Protein AF-A0A6P0IWW1-F1 (afdb_monomer_lite)

Foldseek 3Di:
DDDPPDPVVVVVVVVVVVVVVVVVVLVVLVVLLVVCVVPDPLVVLLVCLVPDDCVVVQQDAPDDLCLFAQRPHPVLVPDDPSVSSLSRLVSLLLVLLVLLLVLLLLLLLLLLLLLLDVLVDPCVSSNVSSVSSNVSSVSSNSSSVSNSVNSCCVRVNPVVVVVDFDPCPVPVPPDDDDDDDDDPDDDPVVVRPDPLLVVLLVVLCVVQPPQPSRARPSVVVCVVVVHGRDFGGARPVGHPDDRSCSSNVSRVSRRD

Structure (mmCIF, N/CA/C/O backbone):
data_AF-A0A6P0IWW1-F1
#
_entry.id   AF-A0A6P0IWW1-F1
#
loop_
_atom_site.group_PDB
_atom_site.id
_atom_site.type_symbol
_atom_site.label_atom_id
_atom_site.label_alt_id
_atom_site.label_comp_id
_atom_site.label_asym_id
_atom_site.label_entity_id
_atom_site.label_seq_id
_atom_site.pdbx_PDB_ins_code
_atom_site.Cartn_x
_atom_site.Cartn_y
_atom_site.Cartn_z
_atom_site.occupancy
_atom_site.B_iso_or_equiv
_atom_site.auth_seq_id
_atom_site.auth_comp_id
_atom_site.auth_asym_id
_atom_site.auth_atom_id
_atom_site.pdbx_PDB_model_num
ATOM 1 N N . MET A 1 1 ? -16.809 -33.696 56.364 1.00 35.31 1 MET A N 1
ATOM 2 C CA . MET A 1 1 ? -16.741 -32.220 56.448 1.00 35.31 1 MET A CA 1
ATOM 3 C C . MET A 1 1 ? -16.493 -31.683 55.038 1.00 35.31 1 MET A C 1
ATOM 5 O O . MET A 1 1 ? -15.351 -31.563 54.615 1.00 35.31 1 MET A O 1
ATOM 9 N N . ILE A 1 2 ? -17.558 -31.506 54.250 1.00 37.97 2 ILE A N 1
ATOM 10 C CA . ILE A 1 2 ? -17.462 -31.042 52.857 1.00 37.97 2 ILE A CA 1
ATOM 11 C C . ILE A 1 2 ? -17.340 -29.520 52.913 1.00 37.97 2 ILE A C 1
ATOM 13 O O . ILE A 1 2 ? -18.256 -28.847 53.376 1.00 37.97 2 ILE A O 1
ATOM 17 N N . LYS A 1 3 ? -16.180 -28.984 52.521 1.00 39.41 3 LYS A N 1
ATOM 18 C CA . LYS A 1 3 ? -15.948 -27.538 52.462 1.00 39.41 3 LYS A CA 1
ATOM 19 C C . LYS A 1 3 ? -16.809 -26.949 51.347 1.00 39.41 3 LYS A C 1
ATOM 21 O O . LYS A 1 3 ? -16.506 -27.116 50.168 1.00 39.41 3 LYS A O 1
ATOM 26 N N . THR A 1 4 ? -17.864 -26.248 51.732 1.00 41.84 4 THR A N 1
ATOM 27 C CA . THR A 1 4 ? -18.632 -25.347 50.876 1.00 41.84 4 THR A CA 1
ATOM 28 C C . THR A 1 4 ? -17.707 -24.199 50.463 1.00 41.84 4 THR A C 1
ATOM 30 O O . THR A 1 4 ? -17.554 -23.215 51.181 1.00 41.84 4 THR A O 1
ATOM 33 N N . VAL A 1 5 ? -17.009 -24.348 49.334 1.00 45.62 5 VAL A N 1
ATOM 34 C CA . VAL A 1 5 ? -16.301 -23.232 48.692 1.00 45.62 5 VAL A CA 1
ATOM 35 C C . VAL A 1 5 ? -17.381 -22.269 48.210 1.00 45.62 5 VAL A C 1
ATOM 37 O O . VAL A 1 5 ? -18.170 -22.614 47.331 1.00 45.62 5 VAL A O 1
ATOM 40 N N . SER A 1 6 ? -17.476 -21.110 48.859 1.00 48.28 6 SER A N 1
ATOM 41 C CA . SER A 1 6 ? -18.554 -20.152 48.639 1.00 48.28 6 SER A CA 1
ATOM 42 C C . SER A 1 6 ? -18.521 -19.606 47.207 1.00 48.28 6 SER A C 1
ATOM 44 O O . SER A 1 6 ? -17.466 -19.294 46.650 1.00 48.28 6 SER A O 1
ATOM 46 N N . ASN A 1 7 ? -19.702 -19.452 46.601 1.00 50.56 7 ASN A N 1
ATOM 47 C CA . ASN A 1 7 ? -19.868 -18.844 45.274 1.00 50.56 7 ASN A CA 1
ATOM 48 C C . ASN A 1 7 ? -19.283 -17.417 45.184 1.00 50.56 7 ASN A C 1
ATOM 50 O O . ASN A 1 7 ? -18.963 -16.948 44.095 1.00 50.56 7 ASN A O 1
ATOM 54 N N . GLN A 1 8 ? -19.065 -16.744 46.320 1.00 48.75 8 GLN A N 1
ATOM 55 C CA . GLN A 1 8 ? -18.414 -15.432 46.390 1.00 48.75 8 GLN A CA 1
ATOM 56 C C . GLN A 1 8 ? -16.926 -15.465 45.997 1.00 48.75 8 GLN A C 1
ATOM 58 O O . GLN A 1 8 ? -16.435 -14.497 45.416 1.00 48.75 8 GLN A O 1
ATOM 63 N N . THR A 1 9 ? -16.200 -16.561 46.252 1.00 46.00 9 THR A N 1
ATOM 64 C CA . THR A 1 9 ? -14.768 -16.659 45.903 1.00 46.00 9 THR A CA 1
ATOM 65 C C . THR A 1 9 ? -14.558 -16.899 44.405 1.00 46.00 9 THR A C 1
ATOM 67 O O . THR A 1 9 ? -13.587 -16.413 43.833 1.00 46.00 9 THR A O 1
ATOM 70 N N . ARG A 1 10 ? -15.497 -17.585 43.734 1.00 49.06 10 ARG A N 1
ATOM 71 C CA . ARG A 1 10 ? -15.454 -17.773 42.272 1.00 49.06 10 ARG A CA 1
ATOM 72 C C . ARG A 1 10 ? -15.781 -16.486 41.513 1.00 49.06 10 ARG A C 1
ATOM 74 O O . ARG A 1 10 ? -15.062 -16.155 40.578 1.00 49.06 10 ARG A O 1
ATOM 81 N N . ASN A 1 11 ? -16.793 -15.730 41.950 1.00 51.12 11 ASN A N 1
ATOM 82 C CA . ASN A 1 11 ? -17.156 -14.462 41.303 1.00 51.12 11 ASN A CA 1
ATOM 83 C C . ASN A 1 11 ? -16.068 -13.387 41.446 1.00 51.12 11 ASN A C 1
ATOM 85 O O . ASN A 1 11 ? -15.816 -12.653 40.500 1.00 51.12 11 ASN A O 1
ATOM 89 N N . SER A 1 12 ? -15.379 -13.329 42.589 1.00 51.56 12 SER A N 1
ATOM 90 C CA . SER A 1 12 ? -14.283 -12.373 42.821 1.00 51.56 12 SER A CA 1
ATOM 91 C C . SER A 1 12 ? -12.977 -12.739 42.104 1.00 51.56 12 SER A C 1
ATOM 93 O O . SER A 1 12 ? -12.183 -11.856 41.781 1.00 51.56 12 SER A O 1
ATOM 95 N N . GLN A 1 13 ? -12.734 -14.023 41.824 1.00 51.38 13 GLN A N 1
ATOM 96 C CA . GLN A 1 13 ? -11.625 -14.451 40.964 1.00 51.38 13 GLN A CA 1
ATOM 97 C C . GLN A 1 13 ? -11.924 -14.219 39.479 1.00 51.38 13 GLN A C 1
ATOM 99 O O . GLN A 1 13 ? -11.031 -13.782 38.757 1.00 51.38 13 GLN A O 1
ATOM 104 N N . ALA A 1 14 ? -13.162 -14.464 39.034 1.00 53.81 14 ALA A N 1
ATOM 105 C CA . ALA A 1 14 ? -13.595 -14.183 37.665 1.00 53.81 14 ALA A CA 1
ATOM 106 C C . ALA A 1 14 ? -13.544 -12.677 37.351 1.00 53.81 14 ALA A C 1
ATOM 108 O O . 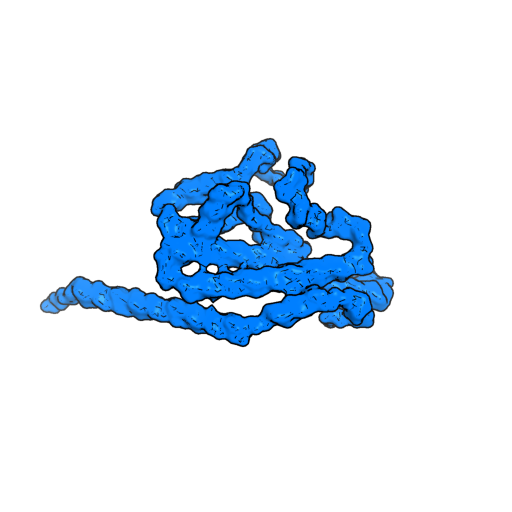ALA A 1 14 ? -12.940 -12.299 36.350 1.00 53.81 14 ALA A O 1
ATOM 109 N N . SER A 1 15 ? -14.042 -11.821 38.253 1.00 58.25 15 SER A N 1
ATOM 110 C CA . SER A 1 15 ? -13.980 -10.362 38.080 1.00 58.25 15 SER A CA 1
ATOM 111 C C . SER A 1 15 ? -12.538 -9.836 38.052 1.00 58.25 15 SER A C 1
ATOM 113 O O . SER A 1 15 ? -12.182 -9.042 37.193 1.00 58.25 15 SER A O 1
ATOM 115 N N . ASN A 1 16 ? -11.652 -10.349 38.918 1.00 57.12 16 ASN A N 1
ATOM 116 C CA . ASN A 1 16 ? -10.229 -9.976 38.912 1.00 57.12 16 ASN A CA 1
ATOM 117 C C . ASN A 1 16 ? -9.476 -10.434 37.647 1.00 57.12 16 ASN A C 1
ATOM 119 O O . ASN A 1 16 ? -8.472 -9.825 37.270 1.00 57.12 16 ASN A O 1
ATOM 123 N N . LEU A 1 17 ? -9.898 -11.537 37.022 1.00 55.72 17 LEU A N 1
ATOM 124 C CA . LEU A 1 17 ? -9.323 -12.024 35.765 1.00 55.72 17 LEU A CA 1
ATOM 125 C C . LEU A 1 17 ? -9.805 -11.192 34.571 1.00 55.72 17 LEU A C 1
ATOM 127 O O . LEU A 1 17 ? -8.990 -10.873 33.703 1.00 55.72 17 LEU A O 1
ATOM 131 N N . GLU A 1 18 ? -11.082 -10.806 34.556 1.00 57.34 18 GLU A N 1
ATOM 132 C CA . GLU A 1 18 ? -11.649 -9.870 33.579 1.00 57.34 18 GLU A CA 1
ATOM 133 C C . GLU A 1 18 ? -10.991 -8.490 33.685 1.00 57.34 18 GLU A C 1
ATOM 135 O O . GLU A 1 18 ? -10.514 -7.981 32.676 1.00 57.34 18 GLU A O 1
ATOM 140 N N . ASP A 1 19 ? -10.812 -7.944 34.890 1.00 60.34 19 ASP A N 1
ATOM 141 C CA . ASP A 1 19 ? -10.143 -6.651 35.101 1.00 60.34 19 ASP A CA 1
ATOM 142 C C . ASP A 1 19 ? -8.667 -6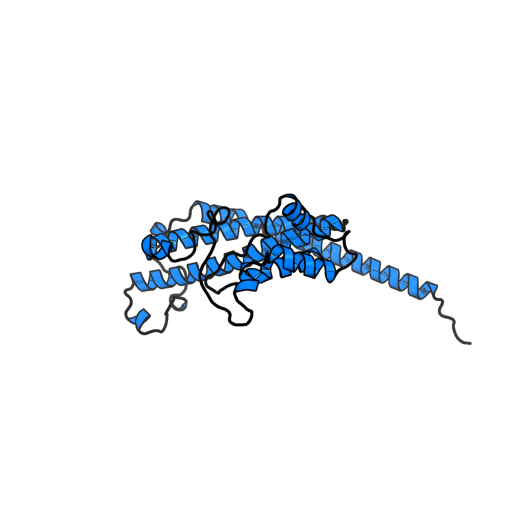.669 34.667 1.00 60.34 19 ASP A C 1
ATOM 144 O O . ASP A 1 19 ? -8.179 -5.741 34.014 1.00 60.34 19 ASP A O 1
ATOM 148 N N . LYS A 1 20 ? -7.938 -7.758 34.955 1.00 60.66 20 LYS A N 1
ATOM 149 C CA . LYS A 1 20 ? -6.541 -7.916 34.512 1.00 60.66 20 LYS A CA 1
ATOM 150 C C . LYS A 1 20 ? -6.415 -8.106 33.003 1.00 60.66 20 LYS A C 1
ATOM 152 O O . LYS A 1 20 ? -5.463 -7.600 32.409 1.00 60.66 20 LYS A O 1
ATOM 157 N N . ASN A 1 21 ? -7.322 -8.851 32.375 1.00 61.69 21 ASN A N 1
ATOM 158 C CA . ASN A 1 21 ? -7.331 -9.000 30.918 1.00 61.69 21 ASN A CA 1
ATOM 159 C C . ASN A 1 21 ? -7.804 -7.717 30.224 1.00 61.69 21 ASN A C 1
ATOM 161 O O . ASN A 1 21 ? -7.301 -7.396 29.143 1.00 61.69 21 ASN A O 1
ATOM 165 N N . ASN A 1 22 ? -8.674 -6.944 30.878 1.00 64.44 22 ASN A N 1
ATOM 166 C CA . ASN A 1 22 ? -9.082 -5.630 30.412 1.00 64.44 22 ASN A CA 1
ATOM 167 C C . ASN A 1 22 ? -7.896 -4.661 30.372 1.00 64.44 22 ASN A C 1
ATOM 169 O O . ASN A 1 22 ? -7.607 -4.061 29.342 1.00 64.44 22 ASN A O 1
ATOM 173 N N . GLN A 1 23 ? -7.092 -4.608 31.432 1.00 74.75 23 GLN A N 1
ATOM 174 C CA . GLN A 1 23 ? -5.891 -3.764 31.444 1.00 74.75 23 GLN A CA 1
ATOM 175 C C . GLN A 1 23 ? -4.835 -4.171 30.400 1.00 74.75 23 GLN A C 1
ATOM 177 O O . GLN A 1 23 ? -4.143 -3.311 29.848 1.00 74.75 23 GLN A O 1
ATOM 182 N N . LYS A 1 24 ? -4.702 -5.470 30.097 1.00 85.56 24 LYS A N 1
ATOM 183 C CA . LYS A 1 24 ? -3.699 -5.962 29.137 1.00 85.56 24 LYS A CA 1
ATOM 184 C C . LYS A 1 24 ? -3.959 -5.498 27.709 1.00 85.56 24 LYS A C 1
ATOM 186 O O . LYS A 1 24 ? -3.009 -5.089 27.045 1.00 85.56 24 LYS A O 1
ATOM 191 N N . HIS A 1 25 ? -5.202 -5.569 27.228 1.00 86.31 25 HIS A N 1
ATOM 192 C CA . HIS A 1 25 ? -5.487 -5.185 25.845 1.00 86.31 25 HIS A CA 1
ATOM 193 C C . HIS A 1 25 ? -5.371 -3.669 25.647 1.00 86.31 25 HIS A C 1
ATOM 195 O O . HIS A 1 25 ? -4.768 -3.249 24.665 1.00 86.31 25 HIS A O 1
ATOM 201 N N . PHE A 1 26 ? -5.809 -2.851 26.612 1.00 91.62 26 PHE A N 1
ATOM 202 C CA . PHE A 1 26 ? -5.578 -1.402 26.564 1.00 91.62 26 PHE A CA 1
ATOM 203 C C . PHE A 1 26 ? -4.089 -1.051 26.572 1.00 91.62 26 PHE A C 1
ATOM 205 O O . PHE A 1 26 ? -3.651 -0.207 25.796 1.00 91.62 26 PHE A O 1
ATOM 212 N N . THR A 1 27 ? -3.286 -1.754 27.377 1.00 92.25 27 THR A N 1
ATOM 213 C CA . THR A 1 27 ? -1.826 -1.569 27.381 1.00 92.25 27 THR A CA 1
ATOM 214 C C . THR A 1 27 ? -1.207 -1.929 26.028 1.00 92.25 27 THR A C 1
ATOM 216 O O . THR A 1 27 ? -0.293 -1.247 25.568 1.00 92.25 27 THR A O 1
ATOM 219 N N . LEU A 1 28 ? -1.688 -2.995 25.379 1.00 92.81 28 LEU A N 1
ATOM 220 C CA . LEU A 1 28 ? -1.230 -3.380 24.045 1.00 92.81 28 LEU A CA 1
ATOM 221 C C . LEU A 1 28 ? -1.593 -2.316 23.004 1.00 92.81 28 LEU A C 1
ATOM 223 O O . LEU A 1 28 ? -0.711 -1.896 22.264 1.00 92.81 28 LEU A O 1
ATOM 227 N N . ILE A 1 29 ? -2.848 -1.860 22.989 1.00 93.50 29 ILE A N 1
ATOM 228 C CA . ILE A 1 29 ? -3.332 -0.803 22.089 1.00 93.50 29 ILE A CA 1
ATOM 229 C C . ILE A 1 29 ? -2.467 0.452 22.236 1.00 93.50 29 ILE A C 1
ATOM 231 O O . ILE A 1 29 ? -1.955 0.969 21.248 1.00 93.50 29 ILE A O 1
ATOM 235 N N . GLU A 1 30 ? -2.234 0.897 23.471 1.00 94.62 30 GLU A N 1
ATOM 236 C CA . GLU A 1 30 ? -1.412 2.071 23.765 1.00 94.62 30 GLU A CA 1
ATOM 237 C C . GLU A 1 30 ? 0.039 1.884 23.303 1.00 94.62 30 GLU A C 1
ATOM 239 O O . GLU A 1 30 ? 0.650 2.785 22.726 1.00 94.62 30 GLU A O 1
ATOM 244 N N . ARG A 1 31 ? 0.614 0.697 23.518 1.00 94.88 31 ARG A N 1
ATOM 245 C CA . ARG A 1 31 ? 1.979 0.398 23.077 1.00 94.88 31 ARG A CA 1
ATOM 246 C C . ARG A 1 31 ? 2.100 0.392 21.556 1.00 94.88 31 ARG A C 1
ATOM 248 O O . ARG A 1 31 ? 3.069 0.950 21.045 1.00 94.88 31 ARG A O 1
ATOM 255 N N . THR A 1 32 ? 1.149 -0.231 20.862 1.00 93.81 32 THR A N 1
ATOM 256 C CA . THR A 1 32 ? 1.096 -0.265 19.395 1.00 93.81 32 THR A CA 1
ATOM 257 C C . THR A 1 32 ? 0.956 1.144 18.843 1.00 93.81 32 THR A C 1
ATOM 259 O O . THR A 1 32 ? 1.796 1.545 18.046 1.00 93.81 32 THR A O 1
ATOM 262 N N . PHE A 1 33 ? 0.014 1.933 19.370 1.00 95.75 33 PHE A N 1
ATOM 263 C CA . PHE A 1 33 ? -0.185 3.323 18.958 1.00 95.75 33 PHE A CA 1
ATOM 264 C C . PHE A 1 33 ? 1.092 4.152 19.083 1.00 95.75 33 PHE A C 1
ATOM 266 O O . PHE A 1 33 ? 1.569 4.772 18.132 1.00 95.75 33 PHE A O 1
ATOM 273 N N . ASN A 1 34 ? 1.729 4.094 20.251 1.00 95.56 34 ASN A N 1
ATOM 274 C CA . ASN A 1 34 ? 2.972 4.820 20.480 1.00 95.56 34 ASN A CA 1
ATOM 275 C C . ASN A 1 34 ? 4.130 4.322 19.604 1.00 95.56 34 ASN A C 1
ATOM 277 O O . ASN A 1 34 ? 5.029 5.102 19.292 1.00 95.56 34 ASN A O 1
ATOM 281 N N . SER A 1 35 ? 4.154 3.038 19.241 1.00 94.38 35 SER A N 1
ATOM 282 C CA . SER A 1 35 ? 5.148 2.498 18.312 1.00 94.38 35 SER A CA 1
ATOM 283 C C . SER A 1 35 ? 4.913 3.026 16.901 1.00 94.38 35 SER A C 1
ATOM 285 O O . SER A 1 35 ? 5.843 3.561 16.304 1.00 94.38 35 SER A O 1
ATOM 287 N N . ASN A 1 36 ? 3.677 2.942 16.409 1.00 92.31 36 ASN A N 1
ATOM 288 C CA . ASN A 1 36 ? 3.314 3.303 15.041 1.00 92.31 36 ASN A CA 1
ATOM 289 C C . ASN A 1 36 ? 3.499 4.799 14.777 1.00 92.31 36 ASN A C 1
ATOM 291 O O . ASN A 1 36 ? 4.058 5.168 13.748 1.00 92.31 36 ASN A O 1
ATOM 295 N N . VAL A 1 37 ? 3.177 5.655 15.753 1.00 93.19 37 VAL A N 1
ATOM 296 C CA . VAL A 1 37 ? 3.475 7.097 15.679 1.00 93.19 37 VAL A CA 1
ATOM 297 C C . VAL A 1 37 ? 4.984 7.373 15.649 1.00 93.19 37 VAL A C 1
ATOM 299 O O . VAL A 1 37 ? 5.436 8.272 14.946 1.00 93.19 37 VAL A O 1
ATOM 302 N N . LYS A 1 38 ? 5.797 6.617 16.400 1.00 94.12 38 LYS A N 1
ATOM 303 C CA . LYS A 1 38 ? 7.262 6.813 16.429 1.00 94.12 38 LYS A CA 1
ATOM 304 C C . LYS A 1 38 ? 7.954 6.339 15.157 1.00 94.12 38 LYS A C 1
ATOM 306 O O . LYS A 1 38 ? 9.015 6.861 14.825 1.00 94.12 38 LYS A O 1
ATOM 311 N N . SER A 1 39 ? 7.392 5.336 14.492 1.00 90.44 39 SER A N 1
ATOM 312 C CA . SER A 1 39 ? 7.885 4.809 13.221 1.00 90.44 39 SER A CA 1
ATOM 313 C C . SER A 1 39 ? 7.135 5.370 12.013 1.00 90.44 39 SER A C 1
ATOM 315 O O . SER A 1 39 ? 7.197 4.772 10.939 1.00 90.44 39 SER A O 1
ATOM 317 N N . ASP A 1 40 ? 6.428 6.491 12.174 1.00 92.25 40 ASP A N 1
ATOM 318 C CA . ASP A 1 40 ? 5.774 7.170 11.064 1.00 92.25 40 ASP A CA 1
ATOM 319 C C . ASP A 1 40 ? 6.822 7.886 10.201 1.00 92.25 40 ASP A C 1
ATOM 321 O O . ASP A 1 40 ? 7.514 8.795 10.660 1.00 92.25 40 ASP A O 1
ATOM 325 N N . TYR A 1 41 ? 6.941 7.435 8.954 1.00 93.38 41 TYR A N 1
ATOM 326 C CA . TYR A 1 41 ? 7.798 8.026 7.924 1.00 93.38 41 TYR A CA 1
ATOM 327 C C . TYR A 1 41 ? 7.003 8.408 6.668 1.00 93.38 41 TYR A C 1
ATOM 329 O O . TYR A 1 41 ? 7.535 8.431 5.548 1.00 93.38 41 TYR A O 1
ATOM 337 N N . THR A 1 42 ? 5.706 8.666 6.832 1.00 94.12 42 THR A N 1
ATOM 338 C CA . THR A 1 42 ? 4.777 8.989 5.744 1.00 94.12 42 THR A CA 1
ATOM 339 C C . THR A 1 42 ? 5.229 10.198 4.930 1.00 94.12 42 THR A C 1
ATOM 341 O O . THR A 1 42 ? 5.026 10.239 3.712 1.00 94.12 42 THR A O 1
ATOM 344 N N . GLU A 1 43 ? 5.911 11.156 5.559 1.00 95.56 43 GLU A N 1
ATOM 345 C CA . GLU A 1 43 ? 6.468 12.337 4.901 1.00 95.56 43 GLU A CA 1
ATOM 346 C C . GLU A 1 43 ? 7.426 11.968 3.764 1.00 95.56 43 GLU A C 1
ATOM 348 O O . GLU A 1 43 ? 7.388 12.590 2.701 1.00 95.56 43 GLU A O 1
ATOM 353 N N . LYS A 1 44 ? 8.221 10.901 3.927 1.00 96.12 44 LYS A N 1
ATOM 354 C CA . LYS A 1 44 ? 9.170 10.442 2.899 1.00 96.12 44 LYS A CA 1
ATOM 355 C C . LYS A 1 44 ? 8.448 9.845 1.701 1.00 96.12 44 LYS A C 1
ATOM 357 O O . LYS A 1 44 ? 8.830 10.097 0.557 1.00 96.12 44 LYS A O 1
ATOM 362 N N . ILE A 1 45 ? 7.391 9.068 1.942 1.00 94.69 45 ILE A N 1
ATOM 363 C CA . ILE A 1 45 ? 6.568 8.501 0.867 1.00 94.69 45 ILE A CA 1
ATOM 364 C C . ILE A 1 45 ? 5.804 9.606 0.140 1.00 94.69 45 ILE A C 1
ATOM 366 O O . ILE A 1 45 ? 5.695 9.579 -1.091 1.00 94.69 45 ILE A O 1
ATOM 370 N N . GLU A 1 46 ? 5.298 10.602 0.865 1.00 94.31 46 GLU A N 1
ATOM 371 C CA . GLU A 1 46 ? 4.638 11.749 0.253 1.00 94.31 46 GLU A CA 1
ATOM 372 C C . GLU A 1 46 ? 5.615 12.561 -0.610 1.00 94.31 46 GLU A C 1
ATOM 374 O O . GLU A 1 46 ? 5.293 12.895 -1.757 1.00 94.31 46 GLU A O 1
ATOM 379 N N . GLU A 1 47 ? 6.810 12.855 -0.096 1.00 96.06 47 GLU A N 1
ATOM 380 C CA . GLU A 1 47 ? 7.855 13.578 -0.821 1.00 96.06 47 GLU A CA 1
ATOM 381 C C . GLU A 1 47 ? 8.281 12.826 -2.087 1.00 96.06 47 GLU A C 1
ATOM 383 O O . GLU A 1 47 ? 8.290 13.406 -3.181 1.00 96.06 47 GLU A O 1
ATOM 388 N N . LEU A 1 48 ? 8.539 11.518 -1.976 1.00 93.25 48 LEU A N 1
ATOM 389 C CA . LEU A 1 48 ? 8.834 10.655 -3.120 1.00 93.25 48 LEU A CA 1
ATOM 390 C C . LEU A 1 48 ? 7.706 10.735 -4.148 1.00 93.25 48 LEU A C 1
ATOM 392 O O . LEU A 1 48 ? 7.948 10.966 -5.335 1.00 93.25 48 LEU A O 1
ATOM 396 N N . GLY A 1 49 ? 6.455 10.618 -3.700 1.00 92.88 49 GLY A N 1
ATOM 397 C CA . GLY A 1 49 ? 5.285 10.758 -4.555 1.00 92.88 49 GLY A CA 1
ATOM 398 C C . GLY A 1 49 ? 5.238 12.108 -5.261 1.00 92.88 49 GLY A C 1
ATOM 399 O O . GLY A 1 49 ? 4.998 12.160 -6.473 1.00 92.88 49 GLY A O 1
ATOM 400 N N . LYS A 1 50 ? 5.474 13.218 -4.553 1.00 94.69 50 LYS A N 1
ATOM 401 C CA . LYS A 1 50 ? 5.503 14.583 -5.109 1.00 94.69 50 LYS A CA 1
ATOM 402 C C . LYS A 1 50 ? 6.565 14.706 -6.204 1.00 94.69 50 LYS A C 1
ATOM 404 O O . LYS A 1 50 ? 6.205 15.091 -7.325 1.00 94.69 50 LYS A O 1
ATOM 409 N N . ASN A 1 51 ? 7.782 14.257 -5.916 1.00 96.00 51 ASN A N 1
ATOM 410 C CA . ASN A 1 51 ? 8.982 14.522 -6.709 1.00 96.00 51 ASN A CA 1
ATOM 411 C C . ASN A 1 51 ? 9.318 13.443 -7.750 1.00 96.00 51 ASN A C 1
ATOM 413 O O . ASN A 1 51 ? 10.186 13.662 -8.594 1.00 96.00 51 ASN A O 1
ATOM 417 N N . PHE A 1 52 ? 8.616 12.302 -7.759 1.00 95.62 52 PHE A N 1
ATOM 418 C CA . PHE A 1 52 ? 8.930 11.199 -8.668 1.00 95.62 52 PHE A CA 1
ATOM 419 C C . PHE A 1 52 ? 8.960 11.629 -10.144 1.00 95.62 52 PHE A C 1
ATOM 421 O O . PHE A 1 52 ? 7.949 12.076 -10.716 1.00 95.62 52 PHE A O 1
ATOM 428 N N . ASN A 1 53 ? 10.117 11.418 -10.775 1.00 94.94 53 ASN A N 1
ATOM 429 C CA . ASN A 1 53 ? 10.368 11.647 -12.190 1.00 94.94 53 ASN A CA 1
ATOM 430 C C . ASN A 1 53 ? 10.960 10.384 -12.820 1.00 94.94 53 ASN A C 1
ATOM 432 O O . ASN A 1 53 ? 12.113 10.036 -12.569 1.00 94.94 53 ASN A O 1
ATOM 436 N N . TYR A 1 54 ? 10.179 9.729 -13.680 1.00 95.56 54 TYR A N 1
ATOM 437 C CA . TYR A 1 54 ? 10.627 8.512 -14.348 1.00 95.56 54 TYR A CA 1
ATOM 438 C C . TYR A 1 54 ? 11.873 8.745 -15.206 1.00 95.56 54 TYR A C 1
ATOM 440 O O . TYR A 1 54 ? 12.755 7.903 -15.207 1.00 95.56 54 TYR A O 1
ATOM 448 N N . GLN A 1 55 ? 11.996 9.893 -15.885 1.00 94.88 55 GLN A N 1
ATOM 449 C CA . GLN A 1 55 ? 13.115 10.129 -16.807 1.00 94.88 55 GLN A CA 1
ATOM 450 C C . GLN A 1 55 ? 14.474 10.136 -16.105 1.00 94.88 55 GLN A C 1
ATOM 452 O O . GLN A 1 55 ? 15.450 9.685 -16.685 1.00 94.88 55 GLN A O 1
ATOM 457 N N . VAL A 1 56 ? 14.521 10.600 -14.855 1.00 95.50 56 VAL A N 1
ATOM 458 C CA . VAL A 1 56 ? 15.746 10.615 -14.038 1.00 95.50 56 VAL A CA 1
ATOM 459 C C . VAL A 1 56 ? 16.087 9.215 -13.514 1.00 95.50 56 VAL A C 1
ATOM 461 O O . VAL A 1 56 ? 17.244 8.917 -13.257 1.00 95.50 56 VAL A O 1
ATOM 464 N N . ASN A 1 57 ? 15.088 8.340 -13.385 1.00 93.31 57 ASN A N 1
ATOM 465 C CA . ASN A 1 57 ? 15.220 7.022 -12.766 1.00 93.31 57 ASN A CA 1
ATOM 466 C C . ASN A 1 57 ? 15.147 5.871 -13.784 1.00 93.31 57 ASN A C 1
ATOM 468 O O . ASN A 1 57 ? 14.874 4.740 -13.401 1.00 93.31 57 ASN A O 1
ATOM 472 N N . ARG A 1 58 ? 15.296 6.140 -15.087 1.00 95.38 58 ARG A N 1
ATOM 473 C CA . ARG A 1 58 ? 14.991 5.149 -16.136 1.00 95.38 58 ARG A CA 1
ATOM 474 C C . ARG A 1 58 ? 16.186 4.304 -16.588 1.00 95.38 58 ARG A C 1
ATOM 476 O O . ARG A 1 58 ? 15.966 3.288 -17.238 1.00 95.38 58 ARG A O 1
ATOM 483 N N . ASP A 1 59 ? 17.413 4.764 -16.346 1.00 96.19 59 ASP A N 1
ATOM 484 C CA . ASP A 1 59 ? 18.621 4.231 -17.000 1.00 96.19 59 ASP A CA 1
ATOM 485 C C . ASP A 1 59 ? 19.387 3.219 -16.120 1.00 96.19 59 ASP A C 1
ATOM 487 O O . ASP A 1 59 ? 20.501 2.819 -16.449 1.00 96.19 59 ASP A O 1
ATOM 491 N N . PHE A 1 60 ? 18.792 2.775 -15.009 1.00 96.56 60 PHE A N 1
ATOM 492 C CA . PHE A 1 60 ? 19.345 1.762 -14.107 1.00 96.56 60 PHE A CA 1
ATOM 493 C C . PHE A 1 60 ? 18.236 0.843 -13.596 1.00 96.56 60 PHE A C 1
ATOM 495 O O . PHE A 1 60 ? 17.078 1.241 -13.560 1.00 96.56 60 PHE A O 1
ATOM 502 N N . TYR A 1 61 ? 18.586 -0.376 -13.189 1.00 97.44 61 TYR A N 1
ATOM 503 C CA . TYR A 1 61 ? 17.633 -1.302 -12.582 1.00 97.44 61 TYR A CA 1
ATOM 504 C C . TYR A 1 61 ? 17.178 -0.812 -11.199 1.00 97.44 61 TYR A C 1
ATOM 506 O O . TYR A 1 61 ? 18.001 -0.400 -10.388 1.00 97.44 61 TYR A O 1
ATOM 514 N N . TRP A 1 62 ? 15.884 -0.921 -10.885 1.00 95.81 62 TRP A N 1
ATOM 515 C CA . TRP A 1 62 ? 15.354 -0.606 -9.545 1.00 95.81 62 TRP A CA 1
ATOM 516 C C . TRP A 1 62 ? 15.533 -1.747 -8.538 1.00 95.81 62 TRP A C 1
ATOM 518 O O . TRP A 1 62 ? 15.236 -1.592 -7.358 1.00 95.81 62 TRP A O 1
ATOM 528 N N . SER A 1 63 ? 15.971 -2.911 -9.009 1.00 94.00 63 SER A N 1
ATOM 529 C CA . SER A 1 63 ? 16.233 -4.113 -8.214 1.00 94.00 63 SER A CA 1
ATOM 530 C C . SER A 1 63 ? 17.115 -5.080 -8.989 1.00 94.00 63 SER A C 1
ATOM 532 O O . SER A 1 63 ? 17.454 -4.818 -10.141 1.00 94.00 63 SER A O 1
ATOM 534 N N . ASP A 1 64 ? 17.420 -6.225 -8.391 1.00 97.06 64 ASP A N 1
ATOM 535 C CA . ASP A 1 64 ? 18.139 -7.302 -9.060 1.00 97.06 64 ASP A CA 1
ATOM 536 C C . ASP A 1 64 ? 17.477 -7.670 -10.408 1.00 97.06 64 ASP A C 1
ATOM 538 O O . ASP A 1 64 ? 16.247 -7.825 -10.478 1.00 97.06 64 ASP A O 1
ATOM 542 N N . PRO A 1 65 ? 18.252 -7.794 -11.505 1.00 96.12 65 PRO A N 1
ATOM 543 C CA . PRO A 1 65 ? 17.727 -8.133 -12.829 1.00 96.12 65 PRO A CA 1
ATOM 544 C C . PRO A 1 65 ? 16.893 -9.421 -12.862 1.00 96.12 65 PRO A C 1
ATOM 546 O O . PRO A 1 65 ? 15.972 -9.521 -13.675 1.00 96.12 65 PRO A O 1
ATOM 549 N N . GLU A 1 66 ? 17.174 -10.366 -11.967 1.00 96.38 66 GLU A N 1
ATOM 550 C CA . GLU A 1 66 ? 16.488 -11.648 -11.756 1.00 96.38 66 GLU A CA 1
ATOM 551 C C . GLU A 1 66 ? 14.997 -11.492 -11.444 1.00 96.38 66 GLU A C 1
ATOM 553 O O . GLU A 1 66 ? 14.195 -12.368 -11.768 1.00 96.38 66 GLU A O 1
ATOM 558 N N . LEU A 1 67 ? 14.611 -10.363 -10.847 1.00 94.31 67 LEU A N 1
ATOM 559 C CA . LEU A 1 67 ? 13.220 -10.061 -10.509 1.00 94.31 67 LEU A CA 1
ATOM 560 C C . LEU A 1 67 ? 12.438 -9.477 -11.689 1.00 94.31 67 LEU A C 1
ATOM 562 O O . LEU A 1 67 ? 11.239 -9.227 -11.586 1.00 94.31 67 LEU A O 1
ATOM 566 N N . SER A 1 68 ? 13.090 -9.239 -12.827 1.00 95.19 68 SER A N 1
ATOM 567 C CA . SER A 1 68 ? 12.439 -8.625 -13.980 1.00 95.19 68 SER A CA 1
ATOM 568 C C . SER A 1 68 ? 11.309 -9.489 -14.531 1.00 95.19 68 SER A C 1
ATOM 570 O O . SER A 1 68 ? 11.364 -10.721 -14.554 1.00 95.19 68 SER A O 1
ATOM 572 N N . VAL A 1 69 ? 10.292 -8.827 -15.081 1.00 91.62 69 VAL A N 1
ATOM 573 C CA . VAL A 1 69 ? 9.230 -9.511 -15.822 1.00 91.62 69 VAL A CA 1
ATOM 574 C C . VAL A 1 69 ? 9.851 -10.328 -16.962 1.00 91.62 69 VAL A C 1
ATOM 576 O O . VAL A 1 69 ? 10.677 -9.821 -17.719 1.00 91.62 69 VAL A O 1
ATOM 579 N N . LEU A 1 70 ? 9.434 -11.593 -17.087 1.00 93.06 70 LEU A N 1
ATOM 580 C CA . LEU A 1 70 ? 9.930 -12.564 -18.075 1.00 93.06 70 LEU A CA 1
ATOM 581 C C . LEU A 1 70 ? 11.392 -13.002 -17.893 1.00 93.06 70 LEU A C 1
ATOM 583 O O . LEU A 1 70 ? 11.912 -13.678 -18.785 1.00 93.06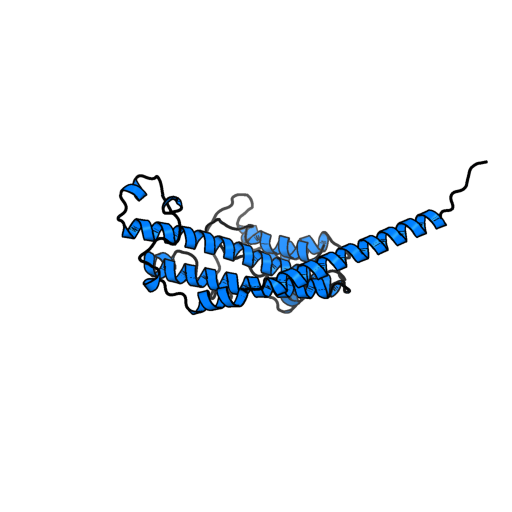 70 LEU A O 1
ATOM 587 N N . TYR A 1 71 ? 12.053 -12.675 -16.777 1.00 93.88 71 TYR A N 1
ATOM 588 C CA . TYR A 1 71 ? 13.398 -13.182 -16.503 1.00 93.88 71 TYR A CA 1
ATOM 589 C C . TYR A 1 71 ? 13.463 -14.715 -16.647 1.00 93.88 71 TYR A C 1
ATOM 591 O O . TYR A 1 71 ? 12.507 -15.431 -16.349 1.00 93.88 71 TYR A O 1
ATOM 599 N N . GLY A 1 72 ? 14.578 -15.218 -17.181 1.00 94.06 72 GLY A N 1
ATOM 600 C CA . GLY A 1 72 ? 14.771 -16.644 -17.466 1.00 94.06 72 GLY A CA 1
ATOM 601 C C . GLY A 1 72 ? 14.067 -17.164 -18.728 1.00 94.06 72 GLY A C 1
ATOM 602 O O . GLY A 1 72 ? 14.249 -18.324 -19.084 1.00 94.06 72 GLY A O 1
ATOM 603 N N . THR A 1 73 ? 13.300 -16.333 -19.444 1.00 96.94 73 THR A N 1
ATOM 604 C CA . THR A 1 73 ? 12.643 -16.740 -20.700 1.00 96.94 73 THR A CA 1
ATOM 605 C C . THR A 1 73 ? 13.470 -16.374 -21.942 1.00 96.94 73 THR A C 1
ATOM 607 O O . THR A 1 73 ? 14.225 -15.395 -21.913 1.00 96.94 73 THR A O 1
ATOM 610 N N . PRO A 1 74 ? 13.276 -17.067 -23.085 1.00 97.69 74 PRO A N 1
ATOM 611 C CA . PRO A 1 74 ? 13.889 -16.675 -24.358 1.00 97.69 74 PRO A CA 1
ATOM 612 C C . PRO A 1 74 ? 13.545 -15.239 -24.783 1.00 97.69 74 PRO A C 1
ATOM 614 O O . PRO A 1 74 ? 14.376 -14.546 -25.365 1.00 97.69 74 PRO A O 1
ATOM 617 N N . ILE A 1 75 ? 12.340 -14.761 -24.444 1.00 94.56 75 ILE A N 1
ATOM 618 C CA . ILE A 1 75 ? 11.900 -13.388 -24.736 1.00 94.56 75 ILE A CA 1
ATOM 619 C C . ILE A 1 75 ? 12.773 -12.377 -23.987 1.00 94.56 75 ILE A C 1
ATOM 621 O O . ILE A 1 75 ? 13.224 -11.398 -24.575 1.00 94.56 75 ILE A O 1
ATOM 625 N N . TYR A 1 76 ? 13.051 -12.624 -22.705 1.00 96.38 76 TYR A N 1
ATOM 626 C CA . TYR A 1 76 ? 13.942 -11.765 -21.929 1.00 96.38 76 TYR A CA 1
ATOM 627 C C . TYR A 1 76 ? 15.379 -11.837 -22.436 1.00 96.38 76 TYR A C 1
ATOM 629 O O . TYR A 1 76 ? 16.039 -10.809 -22.527 1.00 96.38 76 TYR A O 1
ATOM 637 N N . GLN A 1 77 ? 15.870 -13.018 -22.821 1.00 97.06 77 GLN A N 1
ATOM 638 C CA . GLN A 1 77 ? 17.219 -13.155 -23.381 1.00 97.06 77 GLN A CA 1
ATOM 639 C C . GLN A 1 77 ? 17.396 -12.316 -24.653 1.00 97.06 77 GLN A C 1
ATOM 641 O O . GLN A 1 77 ? 18.390 -11.593 -24.756 1.00 97.06 77 GLN A O 1
ATOM 646 N N . ALA A 1 78 ? 16.404 -12.354 -25.549 1.00 97.88 78 ALA A N 1
ATOM 647 C CA . ALA A 1 78 ? 16.373 -11.593 -26.797 1.00 97.88 78 ALA A CA 1
ATOM 648 C C . ALA A 1 78 ? 16.133 -10.082 -26.610 1.00 97.88 78 ALA A C 1
ATOM 650 O O . ALA A 1 78 ? 16.353 -9.308 -27.542 1.00 97.88 78 ALA A O 1
ATOM 651 N N . ALA A 1 79 ? 15.681 -9.646 -25.432 1.00 97.62 79 ALA A N 1
ATOM 652 C CA . ALA A 1 79 ? 15.433 -8.239 -25.151 1.00 97.62 79 ALA A CA 1
ATOM 653 C C . ALA A 1 79 ? 16.740 -7.427 -25.120 1.00 97.62 79 ALA A C 1
ATOM 655 O O . ALA A 1 79 ? 17.772 -7.867 -24.593 1.00 97.62 79 ALA A O 1
ATOM 656 N N . SER A 1 80 ? 16.678 -6.202 -25.642 1.00 97.88 80 SER A N 1
ATOM 657 C CA . SER A 1 80 ? 17.785 -5.248 -25.570 1.00 97.88 80 SER A CA 1
ATOM 658 C C . SER A 1 80 ? 18.103 -4.865 -24.113 1.00 97.88 80 SER A C 1
ATOM 660 O O . SER A 1 80 ? 17.253 -5.020 -23.229 1.00 97.88 80 SER A O 1
ATOM 662 N N . PRO A 1 81 ? 19.292 -4.298 -23.829 1.00 97.62 81 PRO A N 1
ATOM 663 C CA . PRO A 1 81 ? 19.624 -3.826 -22.483 1.00 97.62 81 PRO A CA 1
ATOM 664 C C . PRO A 1 81 ? 18.588 -2.851 -21.900 1.00 97.62 81 PRO A C 1
ATOM 666 O O . PRO A 1 81 ? 18.167 -3.006 -20.756 1.00 97.62 81 PRO A O 1
ATOM 669 N N . SER A 1 82 ? 18.099 -1.897 -22.699 1.00 96.69 82 SER A N 1
ATOM 670 C CA . SER A 1 82 ? 17.073 -0.941 -22.260 1.00 96.69 82 SER A CA 1
ATOM 671 C C . SER A 1 82 ? 15.706 -1.594 -22.034 1.00 96.69 82 SER A C 1
ATOM 673 O O . SER A 1 82 ? 14.977 -1.203 -21.123 1.00 96.69 82 SER A O 1
ATOM 675 N N . GLN A 1 83 ? 15.357 -2.618 -22.818 1.00 96.50 83 GLN A N 1
ATOM 676 C CA . GLN A 1 83 ? 14.133 -3.393 -22.608 1.00 96.50 83 GLN A CA 1
ATOM 677 C C . GLN A 1 83 ? 14.202 -4.228 -21.324 1.00 96.50 83 GLN A C 1
ATOM 679 O O . GLN A 1 83 ? 13.202 -4.309 -20.617 1.00 96.50 83 GLN A O 1
ATOM 684 N N . LYS A 1 84 ? 15.361 -4.799 -20.977 1.00 98.00 84 LYS A N 1
ATOM 685 C CA . LYS A 1 84 ? 15.552 -5.535 -19.713 1.00 98.00 84 LYS A CA 1
ATOM 686 C C . LYS A 1 84 ? 15.368 -4.630 -18.491 1.00 98.00 84 LYS A C 1
ATOM 688 O O . LYS A 1 84 ? 14.635 -4.995 -17.577 1.00 98.00 84 LYS A O 1
ATOM 693 N N . ILE A 1 85 ? 15.915 -3.412 -18.530 1.00 98.06 85 ILE A N 1
ATOM 694 C CA . ILE A 1 85 ? 15.674 -2.385 -17.500 1.00 98.06 85 ILE A CA 1
ATOM 695 C C . ILE A 1 85 ? 14.177 -2.037 -17.418 1.00 98.06 85 ILE A C 1
ATOM 697 O O . ILE A 1 85 ? 13.589 -2.031 -16.338 1.00 98.06 85 ILE A O 1
ATOM 701 N N . ALA A 1 86 ? 13.511 -1.833 -18.560 1.00 96.44 86 ALA A N 1
ATOM 702 C CA . ALA A 1 86 ? 12.070 -1.574 -18.584 1.00 96.44 86 ALA A CA 1
ATOM 703 C C . ALA A 1 86 ? 11.242 -2.732 -17.990 1.00 96.44 86 ALA A C 1
ATOM 705 O O . ALA A 1 86 ? 10.266 -2.485 -17.280 1.00 96.44 86 ALA A O 1
ATOM 706 N N . LEU A 1 87 ? 11.628 -3.987 -18.240 1.00 95.81 87 LEU A N 1
ATOM 707 C CA . LEU A 1 87 ? 10.988 -5.173 -17.660 1.00 95.81 87 LEU A CA 1
ATOM 708 C C . LEU A 1 87 ? 11.182 -5.252 -16.137 1.00 95.81 87 LEU A C 1
ATOM 710 O O . LEU A 1 87 ? 10.267 -5.688 -15.435 1.00 95.81 87 LEU A O 1
ATOM 714 N N . ASN A 1 88 ? 12.314 -4.775 -15.615 1.00 97.25 88 ASN A N 1
ATOM 715 C CA . ASN A 1 88 ? 12.536 -4.617 -14.175 1.00 97.25 88 ASN A CA 1
ATOM 716 C C . ASN A 1 88 ? 11.626 -3.540 -13.565 1.00 97.25 88 ASN A C 1
ATOM 718 O O . ASN A 1 88 ? 10.979 -3.762 -12.543 1.00 97.25 88 ASN A O 1
ATOM 722 N N . HIS A 1 89 ? 11.487 -2.390 -14.227 1.00 96.75 89 HIS A N 1
ATOM 723 C CA . HIS A 1 89 ? 10.585 -1.336 -13.753 1.00 96.75 89 HIS A CA 1
ATOM 724 C C . HIS A 1 89 ? 9.125 -1.794 -13.763 1.00 96.75 89 HIS A C 1
ATOM 726 O O . HIS A 1 89 ? 8.364 -1.479 -12.849 1.00 96.75 89 HIS A O 1
ATOM 732 N N . LEU A 1 90 ? 8.720 -2.566 -14.777 1.00 92.75 90 LEU A N 1
ATOM 733 C CA . LEU A 1 90 ? 7.370 -3.125 -14.855 1.00 92.75 90 LEU A CA 1
ATOM 734 C C . LEU A 1 90 ? 7.077 -4.132 -13.735 1.00 92.75 90 LEU A C 1
ATOM 736 O O . LEU A 1 90 ? 5.934 -4.176 -13.276 1.00 92.75 90 LEU A O 1
ATOM 740 N N . PHE A 1 91 ? 8.080 -4.880 -13.262 1.00 92.69 91 PHE A N 1
ATOM 741 C CA . PHE A 1 91 ? 7.939 -5.727 -12.075 1.00 92.69 91 PHE A CA 1
ATOM 742 C C . PHE A 1 91 ? 7.560 -4.885 -10.849 1.00 92.69 91 PHE A C 1
ATOM 744 O O . PHE A 1 91 ? 6.523 -5.123 -10.229 1.00 92.69 91 PHE A O 1
ATOM 751 N N . TRP A 1 92 ? 8.310 -3.816 -10.570 1.00 92.38 92 TRP A N 1
ATOM 752 C CA . TRP A 1 92 ? 8.005 -2.905 -9.461 1.00 92.38 92 TRP A CA 1
ATOM 753 C C . TRP A 1 92 ? 6.660 -2.208 -9.594 1.00 92.38 92 TRP A C 1
ATOM 755 O O . TRP A 1 92 ? 5.922 -2.092 -8.621 1.00 92.38 92 TRP A O 1
ATOM 765 N N . VAL A 1 93 ? 6.292 -1.788 -10.804 1.00 89.69 93 VAL A N 1
ATOM 766 C CA . VAL A 1 93 ? 4.957 -1.238 -11.061 1.00 89.69 93 VAL A CA 1
ATOM 767 C C . VAL A 1 93 ? 3.867 -2.244 -10.689 1.00 89.69 93 VAL A C 1
ATOM 769 O O . VAL A 1 93 ? 2.831 -1.841 -10.159 1.00 89.69 93 VAL A O 1
ATOM 772 N N . ALA A 1 94 ? 4.059 -3.534 -10.975 1.00 81.38 94 ALA A N 1
ATOM 773 C CA . ALA A 1 94 ? 3.107 -4.568 -10.583 1.00 81.38 94 ALA A CA 1
ATOM 774 C C . ALA A 1 94 ? 3.017 -4.717 -9.064 1.00 81.38 94 ALA A C 1
ATOM 776 O O . ALA A 1 94 ? 1.899 -4.729 -8.541 1.00 81.38 94 ALA A O 1
ATOM 777 N N . MET A 1 95 ? 4.159 -4.717 -8.377 1.00 86.38 95 MET A N 1
ATOM 778 C CA . MET A 1 95 ? 4.219 -4.757 -6.916 1.00 86.38 95 MET A CA 1
ATOM 779 C C . MET A 1 95 ? 3.530 -3.542 -6.288 1.00 86.38 95 MET A C 1
ATOM 781 O O . MET A 1 95 ? 2.612 -3.719 -5.497 1.00 86.38 95 MET A O 1
ATOM 785 N N . TYR A 1 96 ? 3.849 -2.322 -6.726 1.00 88.12 96 TYR A N 1
ATOM 786 C CA . TYR A 1 96 ? 3.210 -1.091 -6.243 1.00 88.12 96 TYR A CA 1
ATOM 787 C C . TYR A 1 96 ? 1.695 -1.081 -6.450 1.00 88.12 96 TYR A C 1
ATOM 789 O O . TYR A 1 96 ? 0.955 -0.651 -5.569 1.00 88.12 96 TYR A O 1
ATOM 797 N N . ASN A 1 97 ? 1.203 -1.579 -7.589 1.00 80.56 97 ASN A N 1
ATOM 798 C CA . ASN A 1 97 ? -0.243 -1.692 -7.801 1.00 80.56 97 ASN A CA 1
ATOM 799 C C . ASN A 1 97 ? -0.880 -2.738 -6.869 1.00 80.56 97 ASN A C 1
ATOM 801 O O . ASN A 1 97 ? -2.030 -2.565 -6.475 1.00 80.56 97 ASN A O 1
ATOM 805 N N . GLY A 1 98 ? -0.169 -3.826 -6.557 1.00 77.19 98 GLY A N 1
ATOM 806 C CA . GLY A 1 98 ? -0.606 -4.832 -5.587 1.00 77.19 98 GLY A CA 1
ATOM 807 C C . GLY A 1 98 ? -0.673 -4.269 -4.168 1.00 77.19 98 GLY A C 1
ATOM 808 O O . GLY A 1 98 ? -1.719 -4.360 -3.529 1.00 77.19 98 GLY A O 1
ATOM 809 N N . THR A 1 99 ? 0.396 -3.611 -3.720 1.00 85.12 99 THR A N 1
ATOM 810 C CA . THR A 1 99 ? 0.472 -2.959 -2.407 1.00 85.12 99 THR A CA 1
ATOM 811 C C . THR A 1 99 ? -0.619 -1.904 -2.249 1.00 85.12 99 THR A C 1
ATOM 813 O O . THR A 1 99 ? -1.437 -2.023 -1.347 1.00 85.12 99 THR A O 1
ATOM 816 N N . ALA A 1 100 ? -0.761 -0.979 -3.204 1.00 83.06 100 ALA A N 1
ATOM 817 C CA . ALA A 1 100 ? -1.813 0.040 -3.157 1.00 83.06 100 ALA A CA 1
ATOM 818 C C . ALA A 1 100 ? -3.237 -0.553 -3.135 1.00 83.06 100 ALA A C 1
ATOM 820 O O . ALA A 1 100 ? -4.166 0.058 -2.610 1.00 83.06 100 ALA A O 1
ATOM 821 N N . ALA A 1 101 ? -3.449 -1.730 -3.731 1.00 76.62 101 ALA A N 1
ATOM 822 C CA . ALA A 1 101 ? -4.733 -2.420 -3.646 1.00 76.62 101 ALA A CA 1
ATOM 823 C C . ALA A 1 101 ? -4.980 -3.016 -2.254 1.00 76.62 101 ALA A C 1
ATOM 825 O O . ALA A 1 101 ? -6.103 -2.931 -1.756 1.00 76.62 101 ALA A O 1
ATOM 826 N N . SER A 1 102 ? -3.942 -3.586 -1.638 1.00 80.31 102 SER A N 1
ATOM 827 C CA . SER A 1 102 ? -3.991 -4.101 -0.268 1.00 80.31 102 SER A CA 1
ATOM 828 C C . SER A 1 102 ? -4.237 -2.981 0.740 1.00 80.31 102 SER A C 1
ATOM 830 O O . SER A 1 102 ? -5.176 -3.062 1.522 1.00 80.31 102 SER A O 1
ATOM 832 N N . GLU A 1 103 ? -3.474 -1.895 0.659 1.00 87.62 103 GLU A N 1
ATOM 833 C CA . GLU A 1 103 ? -3.590 -0.736 1.553 1.00 87.62 103 GLU A CA 1
ATOM 834 C C . GLU A 1 103 ? -4.950 -0.039 1.410 1.00 87.62 103 GLU A C 1
ATOM 836 O O . GLU A 1 103 ? -5.572 0.342 2.398 1.00 87.62 103 GLU A O 1
ATOM 841 N N . ALA A 1 104 ? -5.504 0.040 0.194 1.00 80.50 104 ALA A N 1
ATOM 842 C CA . ALA A 1 104 ? -6.870 0.527 -0.007 1.00 80.50 104 ALA A CA 1
ATOM 843 C C . ALA A 1 104 ? -7.934 -0.357 0.674 1.00 80.50 104 ALA A C 1
ATOM 845 O O . ALA A 1 104 ? -8.991 0.143 1.064 1.00 80.50 104 ALA A O 1
ATOM 846 N N . ALA A 1 105 ? -7.691 -1.665 0.805 1.00 79.31 105 ALA A N 1
ATOM 847 C CA . ALA A 1 105 ? -8.559 -2.547 1.580 1.00 79.31 105 ALA A CA 1
ATOM 848 C C . ALA A 1 105 ? -8.371 -2.345 3.089 1.00 79.31 105 ALA A C 1
ATOM 850 O O . ALA A 1 105 ? -9.373 -2.286 3.802 1.00 79.31 105 ALA A O 1
ATOM 851 N N . THR A 1 106 ? -7.130 -2.155 3.546 1.00 84.94 106 THR A N 1
ATOM 852 C CA . THR A 1 106 ? -6.808 -1.801 4.938 1.00 84.94 106 THR A CA 1
ATOM 853 C C . THR A 1 106 ? -7.495 -0.504 5.361 1.00 84.94 106 THR A C 1
ATOM 855 O O . THR A 1 106 ? -8.143 -0.479 6.400 1.00 84.94 106 THR A O 1
ATOM 858 N N . ILE A 1 107 ? -7.472 0.541 4.525 1.00 85.12 107 ILE A N 1
ATOM 859 C CA . ILE A 1 107 ? -8.187 1.806 4.777 1.00 85.12 107 ILE A CA 1
ATOM 860 C C . ILE A 1 107 ? -9.672 1.557 5.053 1.00 85.12 107 ILE A C 1
ATOM 862 O O . ILE A 1 107 ? -10.211 2.060 6.036 1.00 85.12 107 ILE A O 1
ATOM 866 N N . LEU A 1 108 ? -10.346 0.776 4.200 1.00 82.56 108 LEU A N 1
ATOM 867 C CA . LEU A 1 108 ? -11.769 0.488 4.386 1.00 82.56 108 LEU A CA 1
ATOM 868 C C . LEU A 1 108 ? -12.010 -0.302 5.676 1.00 82.56 108 LEU A C 1
ATOM 870 O O . LEU A 1 108 ? -12.926 0.022 6.432 1.00 82.56 108 LEU A O 1
ATOM 874 N N . TYR A 1 109 ? -11.191 -1.322 5.930 1.00 85.00 109 TYR A N 1
ATOM 875 C CA . TYR A 1 109 ? -11.268 -2.111 7.154 1.00 85.00 109 TYR A CA 1
ATOM 876 C C . TYR A 1 109 ? -11.110 -1.228 8.400 1.00 85.00 109 TYR A C 1
ATOM 878 O O . TYR A 1 109 ? -11.948 -1.290 9.301 1.00 85.00 109 TYR A O 1
ATOM 886 N N . ASN A 1 110 ? -10.106 -0.349 8.421 1.00 91.00 110 ASN A N 1
ATOM 887 C CA . ASN A 1 110 ? -9.842 0.564 9.530 1.00 91.00 110 ASN A CA 1
ATOM 888 C C . ASN A 1 110 ? -10.989 1.564 9.725 1.00 91.00 110 ASN A C 1
ATOM 890 O O . ASN A 1 110 ? -11.435 1.764 10.853 1.00 91.00 110 ASN A O 1
ATOM 894 N N . GLN A 1 111 ? -11.534 2.136 8.646 1.00 88.50 111 GLN A N 1
ATOM 895 C CA . GLN A 1 111 ? -12.679 3.053 8.707 1.00 88.50 111 GLN A CA 1
ATOM 896 C C . GLN A 1 111 ? -13.936 2.386 9.279 1.00 88.50 111 GLN A C 1
ATOM 898 O O . GLN A 1 111 ? -14.596 2.953 10.156 1.00 88.50 111 GLN A O 1
ATOM 903 N N . VAL A 1 112 ? -14.250 1.170 8.819 1.00 87.31 112 VAL A N 1
ATOM 904 C CA . VAL A 1 112 ? -15.399 0.400 9.310 1.00 87.31 112 VAL A CA 1
ATOM 905 C C . VAL A 1 112 ? -15.207 0.020 10.777 1.00 87.31 112 VAL A C 1
ATOM 907 O O . VAL A 1 112 ? -16.090 0.297 11.591 1.00 87.31 112 VAL A O 1
ATOM 910 N N . THR A 1 113 ? -14.048 -0.547 11.117 1.00 90.06 113 THR A N 1
ATOM 911 C CA . THR A 1 113 ? -13.706 -1.003 12.472 1.00 90.06 113 THR A CA 1
ATOM 912 C C . THR A 1 113 ? -13.707 0.158 13.460 1.00 90.06 113 THR A C 1
ATOM 914 O O . THR A 1 113 ? -14.317 0.068 14.524 1.00 90.06 113 THR A O 1
ATOM 917 N N . ARG A 1 114 ? -13.122 1.303 13.085 1.00 93.38 114 ARG A N 1
ATOM 918 C CA . ARG A 1 114 ? -13.173 2.524 13.897 1.00 93.38 114 ARG A CA 1
ATOM 919 C C . ARG A 1 114 ? -14.613 2.939 14.167 1.00 93.38 114 ARG A C 1
ATOM 921 O O . ARG A 1 114 ? -14.955 3.228 15.306 1.00 93.38 114 ARG A O 1
ATOM 928 N N . GLY A 1 115 ? -15.468 2.929 13.144 1.00 89.00 115 GLY A N 1
ATOM 929 C CA . GLY A 1 115 ? -16.881 3.271 13.304 1.00 89.00 115 GLY A CA 1
ATOM 930 C C . GLY A 1 115 ? -17.617 2.381 14.311 1.00 89.00 115 GLY A C 1
ATOM 931 O O . GLY A 1 115 ? -18.530 2.873 14.968 1.00 89.00 115 GLY A O 1
ATOM 932 N N . VAL A 1 116 ? -17.229 1.106 14.449 1.00 90.50 116 VAL A N 1
ATOM 933 C CA . VAL A 1 116 ? -17.774 0.198 15.478 1.00 90.50 116 VAL A CA 1
ATOM 934 C C . VAL A 1 116 ? -17.286 0.617 16.861 1.00 90.50 116 VAL A C 1
ATOM 936 O O . VAL A 1 116 ? -18.094 0.837 17.759 1.00 90.50 116 VAL A O 1
ATOM 939 N N . PHE A 1 117 ? -15.976 0.796 17.039 1.00 91.75 117 PHE A N 1
ATOM 940 C CA . PHE A 1 117 ? -15.405 1.132 18.349 1.00 91.75 117 PHE A CA 1
ATOM 941 C C . PHE A 1 117 ? -15.787 2.528 18.853 1.00 91.75 117 PHE A C 1
ATOM 943 O O . PHE A 1 117 ? -15.891 2.726 20.062 1.00 91.75 117 PHE A O 1
ATOM 950 N N . VAL A 1 118 ? -16.080 3.475 17.955 1.00 90.81 118 VAL A N 1
ATOM 951 C CA . VAL A 1 118 ? -16.687 4.759 18.338 1.00 90.81 118 VAL A CA 1
ATOM 952 C C . VAL A 1 118 ? -18.104 4.559 18.889 1.00 90.81 118 VAL A C 1
ATOM 954 O O . VAL A 1 118 ? -18.459 5.202 19.872 1.00 90.81 118 VAL A O 1
ATOM 957 N N . ALA A 1 119 ? -18.903 3.661 18.300 1.00 87.12 119 ALA A N 1
ATOM 958 C CA . ALA A 1 119 ? -20.243 3.350 18.803 1.00 87.12 119 ALA A CA 1
ATOM 959 C C . ALA A 1 119 ? -20.208 2.595 20.146 1.00 87.12 119 ALA A C 1
ATOM 961 O O . ALA A 1 119 ? -21.033 2.859 21.017 1.00 87.12 119 ALA A O 1
ATOM 962 N N . VAL A 1 120 ? -19.234 1.694 20.328 1.00 88.31 120 VAL A N 1
ATOM 963 C CA . VAL A 1 120 ? -19.009 0.956 21.586 1.00 88.31 120 VAL A CA 1
ATOM 964 C C . VAL A 1 120 ? -18.572 1.891 22.724 1.00 88.31 120 VAL A C 1
ATOM 966 O O . VAL A 1 120 ? -19.059 1.749 23.845 1.00 88.31 120 VAL A O 1
ATOM 969 N N . GLY A 1 121 ? -17.675 2.845 22.442 1.00 87.81 121 GLY A N 1
ATOM 970 C CA . GLY A 1 121 ? -17.071 3.744 23.433 1.00 87.81 121 GLY A CA 1
ATOM 971 C C . GLY A 1 121 ? -15.960 3.092 24.274 1.00 87.81 121 GLY A C 1
ATOM 972 O O . GLY A 1 121 ? -15.864 1.869 24.357 1.00 87.81 121 GLY A O 1
ATOM 973 N N . GLY A 1 122 ? -15.088 3.905 24.889 1.00 90.62 122 GLY A N 1
ATOM 974 C CA . GLY A 1 122 ? -14.008 3.430 25.771 1.00 90.62 122 GLY A CA 1
ATOM 975 C C . GLY A 1 122 ? -12.768 2.877 25.055 1.00 90.62 122 GLY A C 1
ATOM 976 O O . GLY A 1 122 ? -11.906 2.283 25.697 1.00 90.62 122 GLY A O 1
ATOM 977 N N . TYR A 1 123 ? -12.679 3.050 23.732 1.00 93.56 123 TYR A N 1
ATOM 978 C CA . TYR A 1 123 ? -11.578 2.589 22.873 1.00 93.56 123 TYR A CA 1
ATOM 979 C C . TYR A 1 123 ? -10.913 3.750 22.116 1.00 93.56 123 TYR A C 1
ATOM 981 O O . TYR A 1 123 ? -10.490 3.611 20.968 1.00 93.56 123 TYR A O 1
ATOM 989 N N . GLU A 1 124 ? -10.807 4.922 22.739 1.00 94.88 124 GLU A N 1
ATOM 990 C CA . GLU A 1 124 ? -10.367 6.159 22.084 1.00 94.88 124 GLU A CA 1
ATOM 991 C C . GLU A 1 124 ? -8.961 6.034 21.476 1.00 94.88 124 GLU A C 1
ATOM 993 O O . GLU A 1 124 ? -8.743 6.464 20.342 1.00 94.88 124 GLU A O 1
ATOM 998 N N . THR A 1 125 ? -8.014 5.394 22.175 1.00 95.88 125 THR A N 1
ATOM 999 C CA . THR A 1 125 ? -6.665 5.150 21.632 1.00 95.88 125 THR A CA 1
ATOM 1000 C C . THR A 1 125 ? -6.703 4.237 20.406 1.00 95.88 125 THR A C 1
ATOM 1002 O O . THR A 1 125 ? -6.022 4.518 19.425 1.00 95.88 125 THR A O 1
ATOM 1005 N N . LEU A 1 126 ? -7.532 3.187 20.407 1.00 95.56 126 LEU A N 1
ATOM 1006 C CA . LEU A 1 126 ? -7.685 2.314 19.238 1.00 95.56 126 LEU A CA 1
ATOM 1007 C C . LEU A 1 126 ? -8.278 3.085 18.054 1.00 95.56 126 LEU A C 1
ATOM 1009 O O . LEU A 1 126 ? -7.810 2.949 16.929 1.00 95.56 126 LEU A O 1
ATOM 1013 N N . CYS A 1 127 ? -9.271 3.940 18.298 1.00 96.00 127 CYS A N 1
ATOM 1014 C CA . CYS A 1 127 ? -9.849 4.775 17.249 1.00 96.00 127 CYS A CA 1
ATOM 1015 C C . CYS A 1 127 ? -8.821 5.740 16.636 1.00 96.00 127 CYS A C 1
ATOM 1017 O O . CYS A 1 127 ? -8.824 5.929 15.417 1.00 96.00 127 CYS A O 1
ATOM 1019 N N . ARG A 1 128 ? -7.934 6.319 17.459 1.00 96.62 128 ARG A N 1
ATOM 1020 C CA . ARG A 1 128 ? -6.814 7.162 17.002 1.00 96.62 128 ARG A CA 1
ATOM 1021 C C . ARG A 1 128 ? -5.768 6.373 16.224 1.00 96.62 128 ARG A C 1
ATOM 1023 O O . ARG A 1 128 ? -5.208 6.902 15.267 1.00 96.62 128 ARG A O 1
ATOM 1030 N N . GLU A 1 129 ? -5.520 5.130 16.614 1.00 96.31 129 GLU A N 1
ATOM 1031 C CA . GLU A 1 129 ? -4.598 4.246 15.905 1.00 96.31 129 GLU A CA 1
ATOM 1032 C C . GLU A 1 129 ? -5.108 3.921 14.503 1.00 96.31 129 GLU A C 1
ATOM 1034 O O . GLU A 1 129 ? -4.439 4.212 13.515 1.00 96.31 129 GLU A O 1
ATOM 1039 N N . LEU A 1 130 ? -6.352 3.447 14.405 1.00 95.81 130 LEU A N 1
ATOM 1040 C CA . LEU A 1 130 ? -6.983 3.128 13.123 1.00 95.81 130 LEU A CA 1
ATOM 1041 C C . LEU A 1 130 ? -7.043 4.346 12.190 1.00 95.81 130 LEU A C 1
ATOM 1043 O O . LEU A 1 130 ? -6.923 4.202 10.973 1.00 95.81 130 LEU A O 1
ATOM 1047 N N . GLU A 1 131 ? -7.235 5.549 12.738 1.00 95.31 131 GLU A N 1
ATOM 1048 C CA . GLU A 1 131 ? -7.188 6.800 11.974 1.00 95.31 131 GLU A CA 1
ATOM 1049 C C . GLU A 1 131 ? -5.770 7.159 11.517 1.00 95.31 131 GLU A C 1
ATOM 1051 O O . GLU A 1 131 ? -5.595 7.542 10.360 1.00 95.31 131 GLU A O 1
ATOM 1056 N N . THR A 1 132 ? -4.769 7.002 12.386 1.00 95.00 132 THR A N 1
ATOM 1057 C CA . THR A 1 132 ? -3.353 7.198 12.037 1.00 95.00 132 THR A CA 1
ATOM 1058 C C . THR A 1 132 ? -2.962 6.287 10.881 1.00 95.00 132 THR A C 1
ATOM 1060 O O . THR A 1 132 ? -2.594 6.796 9.825 1.00 95.00 132 THR A O 1
ATOM 1063 N N . GLU A 1 133 ? -3.155 4.972 11.013 1.00 94.81 133 GLU A N 1
ATOM 1064 C CA . GLU A 1 133 ? -2.863 4.006 9.945 1.00 94.81 133 GLU A CA 1
ATOM 1065 C C . GLU A 1 133 ? -3.649 4.326 8.667 1.00 94.81 133 GLU A C 1
ATOM 1067 O O . GLU A 1 133 ? -3.090 4.357 7.575 1.00 94.81 133 GLU A O 1
ATOM 1072 N N . THR A 1 134 ? -4.943 4.658 8.784 1.00 92.88 134 THR A N 1
ATOM 1073 C CA . THR A 1 134 ? -5.756 5.056 7.621 1.00 92.88 134 THR A CA 1
ATOM 1074 C C . THR A 1 134 ? -5.132 6.229 6.865 1.00 92.88 134 THR A C 1
ATOM 1076 O O . THR A 1 134 ? -5.127 6.231 5.633 1.00 92.88 134 THR A O 1
ATOM 1079 N N . ASN A 1 135 ? -4.622 7.234 7.577 1.00 93.44 135 ASN A N 1
ATOM 1080 C CA . ASN A 1 135 ? -3.988 8.391 6.956 1.00 93.44 135 ASN A CA 1
ATOM 1081 C C . ASN A 1 135 ? -2.666 8.010 6.279 1.00 93.44 135 ASN A C 1
ATOM 1083 O O . ASN A 1 135 ? -2.441 8.429 5.144 1.00 93.44 135 ASN A O 1
ATOM 1087 N N . GLN A 1 136 ? -1.833 7.191 6.924 1.00 94.38 136 GLN A N 1
ATOM 1088 C CA . GLN A 1 136 ? -0.564 6.710 6.362 1.00 94.38 136 GLN A CA 1
ATOM 1089 C C . GLN A 1 136 ? -0.795 5.961 5.039 1.00 94.38 136 GLN A C 1
ATOM 1091 O O . GLN A 1 136 ? -0.230 6.316 3.998 1.00 94.38 136 GLN A O 1
ATOM 1096 N N . GLU A 1 137 ? -1.742 5.021 5.035 1.00 92.94 137 GLU A N 1
ATOM 1097 C CA . GLU A 1 137 ? -2.051 4.215 3.853 1.00 92.94 137 GLU A CA 1
ATOM 1098 C C . GLU A 1 137 ? -2.601 5.050 2.687 1.00 92.94 137 GLU A C 1
ATOM 1100 O O . GLU A 1 137 ? -2.356 4.745 1.517 1.00 92.94 137 GLU A O 1
ATOM 1105 N N . GLN A 1 138 ? -3.296 6.163 2.950 1.00 90.69 138 GLN A N 1
ATOM 1106 C CA . GLN A 1 138 ? -3.741 7.063 1.877 1.00 90.69 138 GLN A CA 1
ATOM 1107 C C . GLN A 1 138 ? -2.563 7.673 1.107 1.00 90.69 138 GLN A C 1
ATOM 1109 O O . GLN A 1 138 ? -2.630 7.808 -0.124 1.00 90.69 138 GLN A O 1
ATOM 1114 N N . TYR A 1 139 ? -1.486 8.040 1.805 1.00 93.31 139 TYR A N 1
ATOM 1115 C CA . TYR A 1 139 ? -0.277 8.556 1.166 1.00 93.31 139 TYR A CA 1
ATOM 1116 C C . TYR A 1 139 ? 0.438 7.469 0.369 1.00 93.31 139 TYR A C 1
ATOM 1118 O O . TYR A 1 139 ? 0.840 7.732 -0.769 1.00 93.31 139 TYR A O 1
ATOM 1126 N N . HIS A 1 140 ? 0.528 6.253 0.908 1.00 92.56 140 HIS A N 1
ATOM 1127 C CA . HIS A 1 140 ? 1.117 5.110 0.212 1.00 92.56 140 HIS A CA 1
ATOM 1128 C C . HIS A 1 140 ? 0.377 4.799 -1.093 1.00 92.56 140 HIS A C 1
ATOM 1130 O O . HIS A 1 140 ? 0.967 4.878 -2.179 1.00 92.56 140 HIS A O 1
ATOM 1136 N N . VAL A 1 141 ? -0.944 4.596 -1.020 1.00 87.44 141 VAL A N 1
ATOM 1137 C CA . VAL A 1 141 ? -1.809 4.337 -2.181 1.00 87.44 141 VAL A CA 1
ATOM 1138 C C . VAL A 1 141 ? -1.628 5.416 -3.248 1.00 87.44 141 VAL A C 1
ATOM 1140 O O . VAL A 1 141 ? -1.414 5.111 -4.428 1.00 87.44 141 VAL A O 1
ATOM 1143 N N . LYS A 1 142 ? -1.682 6.693 -2.852 1.00 88.69 142 LYS A N 1
ATOM 1144 C CA . LYS A 1 142 ? -1.536 7.830 -3.772 1.00 88.69 142 LYS A CA 1
ATOM 1145 C C . LYS A 1 142 ? -0.161 7.849 -4.439 1.00 88.69 142 LYS A C 1
ATOM 1147 O O . LYS A 1 142 ? -0.073 8.066 -5.654 1.00 88.69 142 LYS A O 1
ATOM 1152 N N . THR A 1 143 ? 0.905 7.626 -3.674 1.00 93.69 143 THR A N 1
ATOM 1153 C CA . THR A 1 143 ? 2.277 7.613 -4.187 1.00 93.69 143 THR A CA 1
ATOM 1154 C C . THR A 1 143 ? 2.498 6.444 -5.141 1.00 93.69 143 THR A C 1
ATOM 1156 O O . THR A 1 143 ? 2.907 6.669 -6.284 1.00 93.69 143 THR A O 1
ATOM 1159 N N . PHE A 1 144 ? 2.148 5.220 -4.747 1.00 92.06 144 PHE A N 1
ATOM 1160 C CA . PHE A 1 144 ? 2.311 4.023 -5.574 1.00 92.06 144 PHE A CA 1
ATOM 1161 C C . PHE A 1 144 ? 1.524 4.099 -6.882 1.00 92.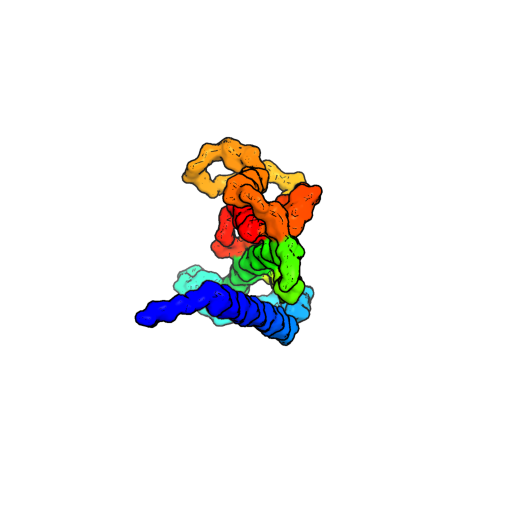06 144 PHE A C 1
ATOM 1163 O O . PHE A 1 144 ? 2.065 3.806 -7.953 1.00 92.06 144 PHE A O 1
ATOM 1170 N N . GLN A 1 145 ? 0.283 4.593 -6.843 1.00 87.00 145 GLN A N 1
ATOM 1171 C CA . GLN A 1 145 ? -0.504 4.819 -8.058 1.00 87.00 145 GLN A CA 1
ATOM 1172 C C . GLN A 1 145 ? 0.133 5.864 -8.982 1.00 87.00 145 GLN A C 1
ATOM 1174 O O . GLN A 1 145 ? 0.129 5.690 -10.207 1.00 87.00 145 GLN A O 1
ATOM 1179 N N . LYS A 1 146 ? 0.687 6.949 -8.425 1.00 89.94 146 LYS A N 1
ATOM 1180 C CA . LYS A 1 146 ? 1.343 8.012 -9.203 1.00 89.94 146 LYS A CA 1
ATOM 1181 C C . LYS A 1 146 ? 2.635 7.521 -9.851 1.00 89.94 146 LYS A C 1
ATOM 1183 O O . LYS A 1 146 ? 2.831 7.764 -11.045 1.00 89.94 146 LYS A O 1
ATOM 1188 N N . VAL A 1 147 ? 3.484 6.824 -9.094 1.00 92.31 147 VAL A N 1
ATOM 1189 C CA . VAL A 1 147 ? 4.718 6.196 -9.592 1.00 92.31 147 VAL A CA 1
ATOM 1190 C C . VAL A 1 147 ? 4.371 5.198 -10.693 1.00 92.31 147 VAL A C 1
ATOM 1192 O O . VAL A 1 147 ? 4.832 5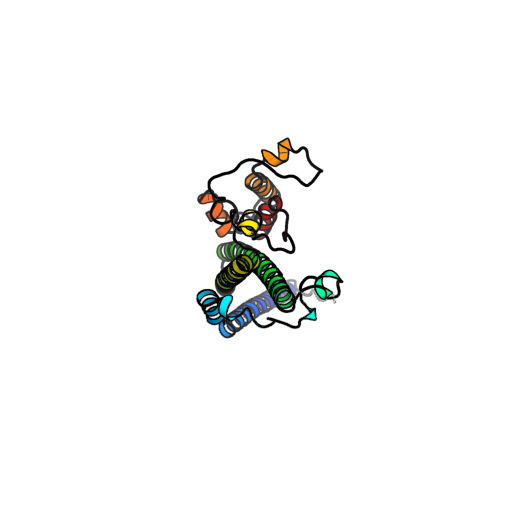.340 -11.827 1.00 92.31 147 VAL A O 1
ATOM 1195 N N . GLY A 1 148 ? 3.455 4.268 -10.411 1.00 90.38 148 GLY A N 1
ATOM 1196 C CA . GLY A 1 148 ? 2.992 3.267 -11.368 1.00 90.38 148 GLY A CA 1
ATOM 1197 C C . GLY A 1 148 ? 2.428 3.873 -12.654 1.00 90.38 148 GLY A C 1
ATOM 1198 O O . GLY A 1 148 ? 2.739 3.406 -13.751 1.00 90.38 148 GLY A O 1
ATOM 1199 N N . TYR A 1 149 ? 1.625 4.936 -12.552 1.00 87.00 149 TYR A N 1
ATOM 1200 C CA . TYR A 1 149 ? 1.085 5.640 -13.717 1.00 87.00 149 TYR A CA 1
ATOM 1201 C C . TYR A 1 149 ? 2.175 6.285 -14.568 1.00 87.00 149 TYR A C 1
ATOM 1203 O O . TYR A 1 149 ? 2.220 6.040 -15.774 1.00 87.00 149 TYR A O 1
ATOM 1211 N N . LYS A 1 150 ? 3.053 7.090 -13.956 1.00 91.81 150 LYS A N 1
ATOM 1212 C CA . LYS A 1 150 ? 4.119 7.803 -14.675 1.00 91.81 150 LYS A CA 1
ATOM 1213 C C . LYS A 1 150 ? 5.056 6.827 -15.391 1.00 91.81 150 LYS A C 1
ATOM 1215 O O . LYS A 1 150 ? 5.394 7.057 -16.551 1.00 91.81 150 LYS A O 1
ATOM 1220 N N . THR A 1 151 ? 5.396 5.713 -14.747 1.00 93.56 151 THR A N 1
ATOM 1221 C CA . THR A 1 151 ? 6.230 4.654 -15.333 1.00 93.56 151 THR A CA 1
ATOM 1222 C C . THR A 1 151 ? 5.543 3.969 -16.510 1.00 93.56 151 THR A C 1
ATOM 1224 O O . THR A 1 151 ? 6.101 3.920 -17.606 1.00 93.56 151 THR A O 1
ATOM 1227 N N . LYS A 1 152 ? 4.293 3.506 -16.341 1.00 90.00 152 LYS A N 1
ATOM 1228 C CA . LYS A 1 152 ? 3.533 2.885 -17.443 1.00 90.00 152 LYS A CA 1
ATOM 1229 C C . LYS A 1 152 ? 3.340 3.847 -18.610 1.00 90.00 152 LYS A C 1
ATOM 1231 O O . LYS A 1 152 ? 3.442 3.437 -19.760 1.00 90.00 152 LYS A O 1
ATOM 1236 N N . GLN A 1 153 ? 3.080 5.121 -18.324 1.00 88.50 153 GLN A N 1
ATOM 1237 C CA . GLN A 1 153 ? 2.919 6.144 -19.351 1.00 88.50 153 GLN A CA 1
ATOM 1238 C C . GLN A 1 153 ? 4.186 6.327 -20.181 1.00 88.50 153 GLN A C 1
ATOM 1240 O O . GLN A 1 153 ? 4.084 6.449 -21.401 1.00 88.50 153 GLN A O 1
ATOM 1245 N N . ALA A 1 154 ? 5.351 6.338 -19.535 1.00 91.94 154 ALA A N 1
ATOM 1246 C CA . ALA A 1 154 ? 6.629 6.487 -20.215 1.00 91.94 154 ALA A CA 1
ATOM 1247 C C . ALA A 1 154 ? 7.018 5.240 -21.024 1.00 91.94 154 ALA A C 1
ATOM 1249 O O . ALA A 1 154 ? 7.530 5.381 -22.129 1.00 91.94 154 ALA A O 1
ATOM 1250 N N . LEU A 1 155 ? 6.753 4.038 -20.500 1.00 90.56 155 LEU A N 1
ATOM 1251 C CA . LEU A 1 155 ? 7.162 2.777 -21.130 1.00 90.56 155 LEU A CA 1
ATOM 1252 C C . LEU A 1 155 ? 6.206 2.278 -22.219 1.00 90.56 155 LEU A C 1
ATOM 1254 O O . LEU A 1 155 ? 6.649 1.768 -23.242 1.00 90.56 155 LEU A O 1
ATOM 1258 N N . LEU A 1 156 ? 4.896 2.395 -21.999 1.00 86.19 156 LEU A N 1
ATOM 1259 C CA . LEU A 1 156 ? 3.866 1.788 -22.854 1.00 86.19 156 LEU A CA 1
ATOM 1260 C C . LEU A 1 156 ? 3.086 2.826 -23.676 1.00 86.19 156 LEU A C 1
ATOM 1262 O O . LEU A 1 156 ? 2.273 2.481 -24.536 1.00 86.19 156 LEU A O 1
ATOM 1266 N N . GLY A 1 157 ? 3.302 4.115 -23.407 1.00 79.25 157 GLY A N 1
ATOM 1267 C CA . GLY A 1 157 ? 2.585 5.202 -24.058 1.00 79.25 157 GLY A CA 1
ATOM 1268 C C . GLY A 1 157 ? 1.099 5.290 -23.678 1.00 79.25 157 GLY A C 1
ATOM 1269 O O . GLY A 1 157 ? 0.521 4.471 -22.960 1.00 79.25 157 GLY A O 1
ATOM 1270 N N . LYS A 1 158 ? 0.432 6.336 -24.180 1.00 64.44 158 LYS A N 1
ATOM 1271 C CA . LYS A 1 158 ? -0.971 6.653 -23.838 1.00 64.44 158 LYS A CA 1
ATOM 1272 C C . LYS A 1 158 ? -1.993 5.669 -24.432 1.00 64.44 158 LYS A C 1
ATOM 1274 O O . LYS A 1 158 ? -3.103 5.567 -23.911 1.00 64.44 158 LYS A O 1
ATOM 1279 N N . ALA A 1 159 ? -1.647 4.966 -25.512 1.00 57.50 159 ALA A N 1
ATOM 1280 C CA . ALA A 1 159 ? -2.561 4.061 -26.212 1.00 57.50 159 ALA A CA 1
ATOM 1281 C C . ALA A 1 159 ? -2.835 2.774 -25.413 1.00 57.50 159 ALA A C 1
ATOM 1283 O O . ALA A 1 159 ? -3.989 2.368 -25.289 1.00 57.50 159 ALA A O 1
ATOM 1284 N N . LEU A 1 160 ? -1.806 2.191 -24.787 1.00 55.44 160 LEU A N 1
ATOM 1285 C CA . LEU A 1 160 ? -1.947 0.995 -23.948 1.00 55.44 160 LEU A CA 1
ATOM 1286 C C . LEU A 1 160 ? -2.570 1.310 -22.575 1.00 55.44 160 LEU A C 1
ATOM 1288 O O . LEU A 1 160 ? -3.300 0.486 -22.022 1.00 55.44 160 LEU A O 1
ATOM 1292 N N . LEU A 1 161 ? -2.389 2.532 -22.064 1.00 55.78 161 LEU A N 1
ATOM 1293 C CA . LEU A 1 161 ? -3.050 3.017 -20.843 1.00 55.78 161 LEU A CA 1
ATOM 1294 C C . LEU A 1 161 ? -4.569 3.211 -20.989 1.00 55.78 161 LEU A C 1
ATOM 1296 O O . LEU A 1 161 ? -5.302 3.079 -20.011 1.00 55.78 161 LEU A O 1
ATOM 1300 N N . LYS A 1 162 ? -5.077 3.499 -22.196 1.00 47.94 162 LYS A N 1
ATOM 1301 C CA . LYS A 1 162 ? -6.532 3.613 -22.430 1.00 47.94 162 LYS A CA 1
ATOM 1302 C C . LYS A 1 162 ? -7.268 2.286 -22.227 1.00 47.94 162 LYS A C 1
ATOM 1304 O O . LYS A 1 162 ? -8.428 2.306 -21.824 1.00 47.94 162 LYS A O 1
ATOM 1309 N N . ASN A 1 163 ? -6.587 1.165 -22.460 1.00 44.53 163 ASN A N 1
ATOM 1310 C CA . ASN A 1 163 ? -7.140 -0.177 -22.273 1.00 44.53 163 ASN A CA 1
ATOM 1311 C C . ASN A 1 163 ? -6.769 -0.793 -20.915 1.00 44.53 163 ASN A C 1
ATOM 1313 O O . ASN A 1 163 ? -7.385 -1.774 -20.508 1.00 44.53 163 ASN A O 1
ATOM 1317 N N . SER A 1 164 ? -5.812 -0.204 -20.187 1.00 45.69 164 SER A N 1
ATOM 1318 C CA . SER A 1 164 ? -5.317 -0.713 -18.909 1.00 45.69 164 SER A CA 1
ATOM 1319 C C . SER A 1 164 ? -5.422 0.345 -17.787 1.00 45.69 164 SER A C 1
ATOM 1321 O O . SER A 1 164 ? -4.627 1.268 -17.653 1.00 45.69 164 SER A O 1
ATOM 1323 N N . PHE A 1 165 ? -6.424 0.152 -16.922 1.00 50.03 165 PHE A N 1
ATOM 1324 C CA . PHE A 1 165 ? -6.391 0.466 -15.482 1.00 50.03 165 PHE A CA 1
ATOM 1325 C C . PHE A 1 165 ? -6.626 1.878 -14.906 1.00 50.03 165 PHE A C 1
ATOM 1327 O O . PHE A 1 165 ? -6.653 1.965 -13.684 1.00 50.03 165 PHE A O 1
ATOM 1334 N N . GLN A 1 166 ? -6.910 2.962 -15.645 1.00 45.09 166 GLN A N 1
ATOM 1335 C CA . GLN A 1 166 ? -7.124 4.266 -14.955 1.00 45.09 166 GLN A CA 1
ATOM 1336 C C . GLN A 1 166 ? -8.318 5.130 -15.364 1.00 45.09 166 GLN A C 1
ATOM 1338 O O . GLN A 1 166 ? -8.632 6.097 -14.672 1.00 45.09 166 GLN A O 1
ATOM 1343 N N . SER A 1 167 ? -9.094 4.768 -16.388 1.00 36.88 167 SER A N 1
ATOM 1344 C CA . SER A 1 167 ? -10.278 5.566 -16.747 1.00 36.88 167 SER A CA 1
ATOM 1345 C C . SER A 1 167 ? -11.500 5.345 -15.839 1.00 36.88 167 SER A C 1
ATOM 1347 O O . SER A 1 167 ? -12.554 5.920 -16.112 1.00 36.88 167 SER A O 1
ATOM 1349 N N . LYS A 1 168 ? -11.407 4.498 -14.802 1.00 37.75 168 LYS A N 1
ATOM 1350 C CA . LYS A 1 168 ? -12.555 4.107 -13.962 1.00 37.75 168 LYS A CA 1
ATOM 1351 C C . LYS A 1 168 ? -12.557 4.670 -12.542 1.00 37.75 168 LYS A C 1
ATOM 1353 O O . LYS A 1 168 ? -13.616 4.637 -11.939 1.00 37.75 168 LYS A O 1
ATOM 1358 N N . TRP A 1 169 ? -11.466 5.228 -12.018 1.00 35.50 169 TRP A N 1
ATOM 1359 C CA . TRP A 1 169 ? -11.493 5.723 -10.634 1.00 35.50 169 TRP A CA 1
ATOM 1360 C C . TRP A 1 169 ? -12.158 7.109 -10.516 1.00 35.50 169 TRP A C 1
ATOM 1362 O O . TRP A 1 169 ? -13.101 7.263 -9.756 1.00 35.50 169 TRP A O 1
ATOM 1372 N N . TYR A 1 170 ? -11.820 8.072 -11.385 1.00 35.53 170 TYR A N 1
ATOM 1373 C CA . TYR A 1 170 ? -12.429 9.420 -11.349 1.00 35.53 170 TYR A CA 1
ATOM 1374 C C . TYR A 1 170 ? -13.724 9.596 -12.165 1.00 35.53 170 TYR A C 1
ATOM 1376 O O . TYR A 1 170 ? -14.412 10.599 -12.013 1.00 35.53 170 TYR A O 1
ATOM 1384 N N . LYS A 1 171 ? -14.080 8.658 -13.057 1.00 31.19 171 LYS A N 1
ATOM 1385 C CA . LYS A 1 171 ? -15.271 8.785 -13.932 1.00 31.19 171 LYS A CA 1
ATOM 1386 C C . LYS A 1 171 ? -16.414 7.814 -13.614 1.00 31.19 171 LYS A C 1
ATOM 1388 O O . LYS A 1 171 ? -17.445 7.860 -14.282 1.00 31.19 171 LYS A O 1
ATOM 1393 N N . SER A 1 172 ? -16.277 6.954 -12.603 1.00 38.34 172 SER A N 1
ATOM 1394 C CA . SER A 1 172 ? -17.277 5.912 -12.307 1.00 38.34 172 SER A CA 1
ATOM 1395 C C . SER A 1 172 ? -18.428 6.356 -11.397 1.00 38.34 172 SER A C 1
ATOM 1397 O O . SER A 1 172 ? -19.296 5.537 -11.110 1.00 38.34 172 SER A O 1
ATOM 1399 N N . GLN A 1 173 ? -18.510 7.624 -10.989 1.00 36.97 173 GLN A N 1
ATOM 1400 C CA . GLN A 1 173 ? -19.635 8.084 -10.165 1.00 36.97 173 GLN A CA 1
ATOM 1401 C C . GLN A 1 173 ? -20.856 8.553 -10.975 1.00 36.97 173 GLN A C 1
ATOM 1403 O O . GLN A 1 173 ? -21.913 8.762 -10.393 1.00 36.97 173 GLN A O 1
ATOM 1408 N N . LYS A 1 174 ? -20.771 8.685 -12.315 1.00 32.28 174 LYS A N 1
ATOM 1409 C CA . LYS A 1 174 ? -21.911 9.203 -13.107 1.00 32.28 174 LYS A CA 1
ATOM 1410 C C . LYS A 1 174 ? -22.364 8.383 -14.314 1.00 32.28 174 LYS A C 1
ATOM 1412 O O . LYS A 1 174 ? -23.441 8.654 -14.830 1.00 32.28 174 LYS A O 1
ATOM 1417 N N . GLN A 1 175 ? -21.637 7.371 -14.790 1.00 36.06 175 GLN A N 1
ATOM 1418 C CA . GLN A 1 175 ? -22.094 6.646 -15.983 1.00 36.06 175 GLN A CA 1
ATOM 1419 C C . GLN A 1 175 ? -21.315 5.344 -16.205 1.00 36.06 175 GLN A C 1
ATOM 1421 O O . GLN A 1 175 ? -20.138 5.386 -16.553 1.00 36.06 175 GLN A O 1
ATOM 1426 N N . ARG A 1 176 ? -21.989 4.188 -16.119 1.00 35.38 176 ARG A N 1
ATOM 1427 C CA . ARG A 1 176 ? -22.247 3.316 -17.287 1.00 35.38 176 ARG A CA 1
ATOM 1428 C C . ARG A 1 176 ? -22.740 1.925 -16.891 1.00 35.38 176 ARG A C 1
ATOM 1430 O O . ARG A 1 176 ? -22.019 1.102 -16.336 1.00 35.38 176 ARG A O 1
ATOM 1437 N N . ARG A 1 177 ? -23.970 1.669 -17.340 1.00 40.81 177 ARG A N 1
ATOM 1438 C CA . ARG A 1 177 ? -24.521 0.355 -17.666 1.00 40.81 177 ARG A CA 1
ATOM 1439 C C . ARG A 1 177 ? -23.585 -0.412 -18.619 1.00 40.81 177 ARG A C 1
ATOM 1441 O O . ARG A 1 177 ? -23.014 0.180 -19.532 1.00 40.81 177 ARG A O 1
ATOM 1448 N N . LEU A 1 178 ? -23.582 -1.737 -18.442 1.00 43.81 178 LEU A N 1
ATOM 1449 C CA . LEU A 1 178 ? -23.315 -2.789 -19.438 1.00 43.81 178 LEU A CA 1
ATOM 1450 C C . LEU A 1 178 ? -21.880 -2.936 -19.995 1.00 43.81 178 LEU A C 1
ATOM 1452 O O . LEU A 1 178 ? -21.464 -2.188 -20.874 1.00 43.81 178 LEU A O 1
ATOM 1456 N N . ARG A 1 179 ? -21.205 -4.025 -19.580 1.00 31.38 179 ARG A N 1
ATOM 1457 C CA . ARG A 1 179 ? -20.703 -5.164 -20.406 1.00 31.38 179 ARG A CA 1
ATOM 1458 C C . ARG A 1 179 ? -19.380 -5.758 -19.887 1.00 31.38 179 ARG A C 1
ATOM 1460 O O . ARG A 1 179 ? -18.443 -5.024 -19.597 1.00 31.38 179 ARG A O 1
ATOM 1467 N N . GLY A 1 180 ? -19.318 -7.098 -19.891 1.00 30.97 180 GLY A N 1
ATOM 1468 C CA . GLY A 1 180 ? -18.104 -7.930 -19.787 1.00 30.97 180 GLY A CA 1
ATOM 1469 C C . GLY A 1 180 ? -18.051 -8.775 -18.508 1.00 30.97 180 GLY A C 1
ATOM 1470 O O . GLY A 1 180 ? -17.505 -8.321 -17.515 1.00 30.97 180 GLY A O 1
ATOM 1471 N N . ASN A 1 181 ? -18.844 -9.847 -18.393 1.00 34.84 181 ASN A N 1
ATOM 1472 C CA . ASN A 1 181 ? -18.500 -11.257 -18.681 1.00 34.84 181 ASN A CA 1
ATOM 1473 C C . ASN A 1 181 ? -17.306 -11.812 -17.882 1.00 34.84 181 ASN A C 1
ATOM 1475 O O . ASN A 1 181 ? -16.168 -11.623 -18.287 1.00 34.84 181 ASN A O 1
ATOM 1479 N N . ILE A 1 182 ? -17.611 -12.534 -16.794 1.00 32.81 182 ILE A N 1
ATOM 1480 C CA . ILE A 1 182 ? -17.226 -13.927 -16.458 1.00 32.81 182 ILE A CA 1
ATOM 1481 C C . ILE A 1 182 ? -17.613 -14.136 -14.982 1.00 32.81 182 ILE A C 1
ATOM 1483 O O . ILE A 1 182 ? -17.017 -13.497 -14.129 1.00 32.81 182 ILE A O 1
ATOM 1487 N N . VAL A 1 183 ? -18.663 -14.929 -14.720 1.00 33.72 183 VAL A N 1
ATOM 1488 C CA . VAL A 1 183 ? -18.719 -16.118 -13.832 1.00 33.72 183 VAL A CA 1
ATOM 1489 C C . VAL A 1 183 ? -20.058 -16.807 -14.154 1.00 33.72 183 VAL A C 1
ATOM 1491 O O . VAL A 1 183 ? -21.125 -16.204 -14.022 1.00 33.72 183 VAL A O 1
ATOM 1494 N N . ASN A 1 184 ? -20.014 -18.042 -14.654 1.00 37.94 184 ASN A N 1
ATOM 1495 C CA . ASN A 1 184 ? -21.198 -18.866 -14.897 1.00 37.94 184 ASN A CA 1
ATOM 1496 C C . ASN A 1 184 ? -21.559 -19.592 -13.598 1.00 37.94 184 ASN A C 1
ATOM 1498 O O . ASN A 1 184 ? -20.949 -20.616 -13.327 1.00 37.94 184 ASN A O 1
ATOM 1502 N N . LEU A 1 185 ? -22.522 -19.088 -12.815 1.00 40.81 185 LEU A N 1
ATOM 1503 C CA . LEU A 1 185 ? -23.292 -19.948 -11.893 1.00 40.81 185 LEU A CA 1
ATOM 1504 C C . LEU A 1 185 ? -24.625 -19.370 -11.367 1.00 40.81 185 LEU A C 1
ATOM 1506 O O . LEU A 1 185 ? -25.300 -20.032 -10.594 1.00 40.81 185 LEU A O 1
ATOM 1510 N N . LEU A 1 186 ? -25.074 -18.192 -11.817 1.00 41.19 186 LEU A N 1
ATOM 1511 C CA . LEU A 1 186 ? -26.402 -17.644 -11.490 1.00 41.19 186 LEU A CA 1
ATOM 1512 C C . LEU A 1 186 ? -27.001 -16.936 -12.724 1.00 41.19 186 LEU A C 1
ATOM 1514 O O . LEU A 1 186 ? -26.246 -16.370 -13.525 1.00 41.19 186 LEU A O 1
ATOM 1518 N N . PRO A 1 187 ? -28.336 -16.959 -12.927 1.00 43.94 187 PRO A N 1
ATOM 1519 C CA . PRO A 1 187 ? -28.968 -16.392 -14.115 1.00 43.94 187 PRO A CA 1
ATOM 1520 C C . PRO A 1 187 ? -28.652 -14.894 -14.239 1.00 43.94 187 PRO A C 1
ATOM 1522 O O . PRO A 1 187 ? -29.050 -14.072 -13.414 1.00 43.94 187 PRO A O 1
ATOM 1525 N N . LYS A 1 188 ? -27.933 -14.538 -15.314 1.00 44.91 188 LYS A N 1
ATOM 1526 C CA . LYS A 1 188 ? -27.336 -13.213 -15.591 1.00 44.91 188 LYS A CA 1
ATOM 1527 C C . LYS A 1 188 ? -28.292 -12.022 -15.444 1.00 44.91 188 LYS A C 1
ATOM 1529 O O . LYS A 1 188 ? -27.834 -10.915 -15.179 1.00 44.91 188 LYS A O 1
ATOM 1534 N N . LYS A 1 189 ? -29.601 -12.229 -15.625 1.00 42.91 189 LYS A N 1
ATOM 1535 C CA . LYS A 1 189 ? -30.617 -11.179 -15.462 1.00 42.91 189 LYS A CA 1
ATOM 1536 C C . LYS A 1 189 ? -30.824 -10.772 -14.003 1.00 42.91 189 LYS A C 1
ATOM 1538 O O . LYS A 1 189 ? -31.015 -9.589 -13.765 1.00 42.91 189 LYS A O 1
ATOM 1543 N N . LEU A 1 190 ? -30.721 -11.705 -13.055 1.00 45.41 190 LEU A N 1
ATOM 1544 C CA . LEU A 1 190 ? -30.909 -11.427 -11.630 1.00 45.41 190 LEU A CA 1
ATOM 1545 C C . LEU A 1 190 ? -29.707 -10.649 -11.067 1.00 45.41 190 LEU A C 1
ATOM 1547 O O . LEU A 1 190 ? -29.874 -9.629 -10.409 1.00 45.41 190 LEU A O 1
ATOM 1551 N N . LEU A 1 191 ? -28.483 -11.069 -11.418 1.00 44.81 191 LEU A N 1
ATOM 1552 C CA . LEU A 1 191 ? -27.244 -10.461 -10.910 1.00 44.81 191 LEU A CA 1
ATOM 1553 C C . LEU A 1 191 ? -27.000 -9.014 -11.391 1.00 44.81 191 LEU A C 1
ATOM 1555 O O . LEU A 1 191 ? -26.237 -8.286 -10.760 1.00 44.81 191 LEU A O 1
ATOM 1559 N N . LEU A 1 192 ? -27.576 -8.617 -12.533 1.00 47.12 192 LEU A N 1
ATOM 1560 C CA . LEU A 1 192 ? -27.397 -7.284 -13.132 1.00 47.12 192 LEU A CA 1
ATOM 1561 C C . LEU A 1 192 ? -28.475 -6.274 -12.708 1.00 47.12 192 LEU A C 1
ATOM 1563 O O . LEU A 1 192 ? -28.264 -5.076 -12.884 1.00 47.12 192 LEU A O 1
ATOM 1567 N N . SER A 1 193 ? -29.617 -6.742 -12.193 1.00 47.62 193 SER A N 1
ATOM 1568 C CA . SER A 1 193 ? -30.706 -5.894 -11.685 1.00 47.62 193 SER A CA 1
ATOM 1569 C C . SER A 1 193 ? -30.700 -5.748 -10.165 1.00 47.62 193 SER A C 1
ATOM 1571 O O . SER A 1 193 ? -31.408 -4.892 -9.641 1.00 47.62 193 SER A O 1
ATOM 1573 N N . LEU A 1 194 ? -29.946 -6.595 -9.461 1.00 56.06 194 LEU A N 1
ATOM 1574 C CA . LEU A 1 194 ? -29.803 -6.529 -8.014 1.00 56.06 194 LEU A CA 1
ATOM 1575 C C . LEU A 1 194 ? -28.860 -5.390 -7.635 1.00 56.06 194 LEU A C 1
ATOM 1577 O O . LEU A 1 194 ? -27.697 -5.340 -8.038 1.00 56.06 194 LEU A O 1
ATOM 1581 N N . ASP A 1 195 ? -29.387 -4.484 -6.823 1.00 67.94 195 ASP A N 1
ATOM 1582 C CA . ASP A 1 195 ? -28.582 -3.581 -6.021 1.00 67.94 195 ASP A CA 1
ATOM 1583 C C . ASP A 1 195 ? -27.876 -4.434 -4.954 1.00 67.94 195 ASP A C 1
ATOM 1585 O O . ASP A 1 195 ? -28.456 -4.790 -3.923 1.00 67.94 195 ASP A O 1
ATOM 1589 N N . TRP A 1 196 ? -26.658 -4.880 -5.275 1.00 65.31 196 TRP A N 1
ATOM 1590 C CA . TRP A 1 196 ? -25.867 -5.773 -4.423 1.00 65.31 196 TRP A CA 1
ATOM 1591 C C . TRP A 1 196 ? -25.616 -5.186 -3.042 1.00 65.31 196 TRP A C 1
ATOM 1593 O O . TRP A 1 196 ? -25.606 -5.934 -2.069 1.00 65.31 196 TRP A O 1
ATOM 1603 N N . ASP A 1 197 ? -25.490 -3.865 -2.957 1.00 65.25 197 ASP A N 1
ATOM 1604 C CA . ASP A 1 197 ? -25.322 -3.145 -1.700 1.00 65.25 197 ASP A CA 1
ATOM 1605 C C . ASP A 1 197 ? -26.559 -3.338 -0.817 1.00 65.25 197 ASP A C 1
ATOM 1607 O O . ASP A 1 197 ? -26.462 -3.833 0.306 1.00 65.25 197 ASP A O 1
ATOM 1611 N N . LYS A 1 198 ? -27.756 -3.081 -1.365 1.00 70.94 198 LYS A N 1
ATOM 1612 C CA . LYS A 1 198 ? -29.025 -3.315 -0.650 1.00 70.94 198 LYS A CA 1
ATOM 1613 C C . LYS A 1 198 ? -29.251 -4.781 -0.300 1.00 70.94 198 LYS A C 1
ATOM 1615 O O . LYS A 1 198 ? -29.773 -5.079 0.772 1.00 70.94 198 LYS A O 1
ATOM 1620 N N . THR A 1 199 ? -28.871 -5.688 -1.194 1.00 73.31 199 THR A N 1
ATOM 1621 C CA . THR A 1 199 ? -29.060 -7.133 -1.004 1.00 73.31 199 THR A CA 1
ATOM 1622 C C . THR A 1 199 ? -28.193 -7.647 0.141 1.00 73.31 199 THR A C 1
ATOM 1624 O O . THR A 1 199 ? -28.687 -8.339 1.035 1.00 73.31 199 THR A O 1
ATOM 1627 N N . TRP A 1 200 ? -26.913 -7.270 0.163 1.00 72.06 200 TRP A N 1
ATOM 1628 C CA . TRP A 1 200 ? -26.014 -7.658 1.245 1.00 72.06 200 TRP A CA 1
ATOM 1629 C C . TRP A 1 200 ? -26.347 -6.970 2.551 1.00 72.06 200 TRP A C 1
ATOM 1631 O O . TRP A 1 200 ? -26.359 -7.634 3.583 1.00 72.06 200 TRP A O 1
ATOM 1641 N N . ARG A 1 201 ? -26.727 -5.693 2.503 1.00 70.44 201 ARG A N 1
ATOM 1642 C CA . ARG A 1 201 ? -27.224 -4.980 3.675 1.00 70.44 201 ARG A CA 1
ATOM 1643 C C . ARG A 1 201 ? -28.414 -5.693 4.310 1.00 70.44 201 ARG A C 1
ATOM 1645 O O . ARG A 1 201 ? -28.387 -5.958 5.505 1.00 70.44 201 ARG A O 1
ATOM 1652 N N . TRP A 1 202 ? -29.432 -6.035 3.517 1.00 75.12 202 TRP A N 1
ATOM 1653 C CA . TRP A 1 202 ? -30.600 -6.769 4.010 1.00 75.12 202 TRP A CA 1
ATOM 1654 C C . TRP A 1 202 ? -30.208 -8.126 4.603 1.00 75.12 202 TRP A C 1
ATOM 1656 O O . TRP A 1 202 ? -30.706 -8.508 5.658 1.00 75.12 202 TRP A O 1
ATOM 1666 N N . THR A 1 203 ? -29.285 -8.833 3.946 1.00 71.06 203 THR A N 1
ATOM 1667 C CA . THR A 1 203 ? -28.804 -10.143 4.404 1.00 71.06 203 THR A CA 1
ATOM 1668 C C . THR A 1 203 ? -28.110 -10.036 5.762 1.00 71.06 203 THR A C 1
ATOM 1670 O O . THR A 1 203 ? -28.439 -10.789 6.675 1.00 71.06 203 THR A O 1
ATOM 1673 N N . VAL A 1 204 ? -27.207 -9.068 5.930 1.00 68.31 204 VAL A N 1
ATOM 1674 C CA . VAL A 1 204 ? -26.479 -8.846 7.188 1.00 68.31 204 VAL A CA 1
ATOM 1675 C C . VAL A 1 204 ? -27.417 -8.359 8.299 1.00 68.31 204 VAL A C 1
ATOM 1677 O O . VAL A 1 204 ? -27.375 -8.887 9.407 1.00 68.31 204 VAL A O 1
ATOM 1680 N N . GLU A 1 205 ? -28.344 -7.441 8.000 1.00 71.25 205 GLU A N 1
ATOM 1681 C CA . GLU A 1 205 ? -29.356 -6.972 8.965 1.00 71.25 205 GLU A CA 1
ATOM 1682 C C . GLU A 1 205 ? -30.268 -8.107 9.464 1.00 71.25 205 GLU A C 1
ATOM 1684 O O . GLU A 1 205 ? -30.773 -8.051 10.587 1.00 71.25 205 GLU A O 1
ATOM 1689 N N . LYS A 1 206 ? -30.479 -9.148 8.649 1.00 73.62 206 LYS A N 1
ATOM 1690 C CA . LYS A 1 206 ? -31.220 -10.355 9.038 1.00 73.62 206 LYS A CA 1
ATOM 1691 C C . LYS A 1 206 ? -30.377 -11.377 9.796 1.00 73.62 206 LYS A C 1
ATOM 1693 O O . LYS A 1 206 ? -30.947 -12.101 10.607 1.00 73.62 206 LYS A O 1
ATOM 1698 N N . MET A 1 207 ? -29.070 -11.447 9.542 1.00 69.62 207 MET A N 1
ATOM 1699 C CA . MET A 1 207 ? -28.152 -12.341 10.260 1.00 69.62 207 MET A CA 1
ATOM 1700 C C . MET A 1 207 ? -27.858 -11.861 11.685 1.00 69.62 207 MET A C 1
ATOM 1702 O O . MET A 1 207 ? -27.660 -12.693 12.564 1.00 69.62 207 MET A O 1
ATOM 1706 N N . LEU A 1 208 ? -27.876 -10.546 11.925 1.00 65.38 208 LEU A N 1
ATOM 1707 C CA . LEU A 1 208 ? -27.522 -9.945 13.218 1.00 65.38 208 LEU A CA 1
ATOM 1708 C C . LEU A 1 208 ? -28.670 -9.086 13.790 1.00 65.38 208 LEU A C 1
ATOM 1710 O O . LEU A 1 208 ? -28.527 -7.873 13.988 1.00 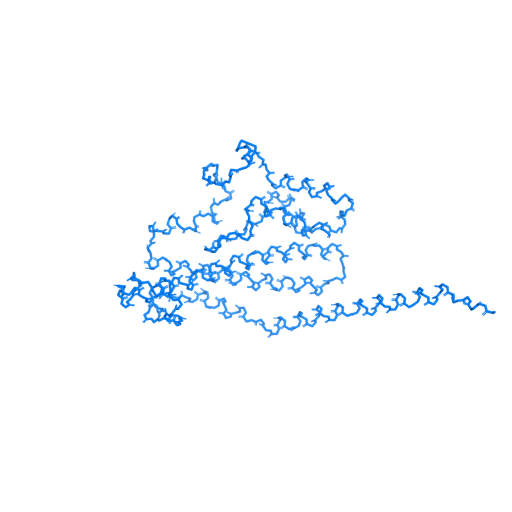65.38 208 LEU A O 1
ATOM 1714 N N . PRO A 1 209 ? -29.855 -9.676 14.048 1.00 62.41 209 PRO A N 1
ATOM 1715 C CA . PRO A 1 209 ? -30.980 -8.934 14.595 1.00 62.41 209 PRO A CA 1
ATOM 1716 C C . PRO A 1 209 ? -30.683 -8.519 16.046 1.00 62.41 209 PRO A C 1
ATOM 1718 O O . PRO A 1 209 ? -30.610 -9.358 16.936 1.00 62.41 209 PRO A O 1
ATOM 1721 N N . GLY A 1 210 ? -30.546 -7.211 16.294 1.00 61.59 210 GLY A N 1
ATOM 1722 C CA . GLY A 1 210 ? -30.449 -6.645 17.650 1.00 61.59 210 GLY A CA 1
ATOM 1723 C C . GLY A 1 210 ? -29.159 -5.885 17.980 1.00 61.59 210 GLY A C 1
ATOM 1724 O O . GLY A 1 210 ? -29.135 -5.179 18.981 1.00 61.59 210 GLY A O 1
ATOM 1725 N N . GLN A 1 211 ? -28.128 -5.917 17.130 1.00 63.50 211 GLN A N 1
ATOM 1726 C CA . GLN A 1 211 ? -26.846 -5.224 17.371 1.00 63.50 211 GLN A CA 1
ATOM 1727 C C . GLN A 1 211 ? -26.815 -3.755 16.900 1.00 63.50 211 GLN A C 1
ATOM 1729 O O . GLN A 1 211 ? -25.762 -3.219 16.570 1.00 63.50 211 GLN A O 1
ATOM 1734 N N . LYS A 1 212 ? -27.960 -3.056 16.878 1.00 64.50 212 LYS A N 1
ATOM 1735 C CA . LYS A 1 212 ? -28.026 -1.667 16.371 1.00 64.50 212 LYS A CA 1
ATOM 1736 C C . LYS A 1 212 ? -27.054 -0.713 17.077 1.00 64.50 212 LYS A C 1
ATOM 1738 O O . LYS A 1 212 ? -26.545 0.192 16.435 1.00 64.50 212 LYS A O 1
ATOM 1743 N N . ASN A 1 213 ? -26.778 -0.944 18.360 1.00 66.94 213 ASN A N 1
ATOM 1744 C CA . ASN A 1 213 ? -25.912 -0.085 19.172 1.00 66.94 213 ASN A CA 1
ATOM 1745 C C . ASN A 1 213 ? -24.410 -0.268 18.880 1.00 66.94 213 ASN A C 1
ATOM 1747 O O . ASN A 1 213 ? -23.610 0.519 19.366 1.00 66.94 213 ASN A O 1
ATOM 1751 N N . TYR A 1 214 ? -24.033 -1.285 18.100 1.00 70.88 214 TYR A N 1
ATOM 1752 C CA . TYR A 1 214 ? -22.640 -1.616 17.772 1.00 70.88 214 TYR A CA 1
ATOM 1753 C C . TYR A 1 214 ? -22.346 -1.485 16.275 1.00 70.88 214 TYR A C 1
ATOM 1755 O O . TYR A 1 214 ? -21.293 -1.893 15.794 1.00 70.88 214 TYR A O 1
ATOM 1763 N N . ARG A 1 215 ? -23.285 -0.915 15.514 1.00 80.75 215 ARG A N 1
ATOM 1764 C CA . ARG A 1 215 ? -23.116 -0.729 14.078 1.00 80.75 215 ARG A CA 1
ATOM 1765 C C . ARG A 1 215 ? -22.074 0.353 13.807 1.00 80.75 215 ARG A C 1
ATOM 1767 O O . ARG A 1 215 ? -22.038 1.388 14.466 1.00 80.75 215 ARG A O 1
ATOM 1774 N N . SER A 1 216 ? -21.252 0.122 12.789 1.00 83.94 216 SER A N 1
ATOM 1775 C CA . SER A 1 216 ? -20.239 1.074 12.356 1.00 83.94 216 SER A CA 1
ATOM 1776 C C . SER A 1 216 ? -20.863 2.406 11.944 1.00 83.94 216 SER A C 1
ATOM 1778 O O . SER A 1 216 ? -21.569 2.468 10.933 1.00 83.94 216 SER A O 1
ATOM 1780 N N . GLN A 1 217 ? -20.532 3.481 12.666 1.00 84.69 217 GLN A N 1
ATOM 1781 C CA . GLN A 1 217 ? -20.971 4.840 12.323 1.00 84.69 217 GLN A CA 1
ATOM 1782 C C . GLN A 1 217 ? -20.569 5.237 10.897 1.00 84.69 217 GLN A C 1
ATOM 1784 O O . GLN A 1 217 ? -21.352 5.846 10.176 1.00 84.69 217 GLN A O 1
ATOM 1789 N N . TYR A 1 218 ? -19.387 4.810 10.439 1.00 84.56 218 TYR A N 1
ATOM 1790 C CA . TYR A 1 218 ? -18.924 5.047 9.071 1.00 84.56 218 TYR A CA 1
ATOM 1791 C C . TYR A 1 218 ? -19.893 4.474 8.022 1.00 84.56 218 TYR A C 1
ATOM 1793 O O . TYR A 1 218 ? -20.236 5.143 7.047 1.00 84.56 218 TYR A O 1
ATOM 1801 N N . LEU A 1 219 ? -20.382 3.247 8.230 1.00 82.62 219 LEU A N 1
ATOM 1802 C CA . LEU A 1 219 ? -21.353 2.636 7.319 1.00 82.62 219 LEU A CA 1
ATOM 1803 C C . LEU A 1 219 ? -22.721 3.320 7.394 1.00 82.62 219 LEU A C 1
ATOM 1805 O O . LEU A 1 219 ? -23.419 3.400 6.382 1.00 82.62 219 LEU A O 1
ATOM 1809 N N . GLU A 1 220 ? -23.119 3.807 8.569 1.00 82.75 220 GLU A N 1
ATOM 1810 C CA . GLU A 1 220 ? -24.357 4.575 8.725 1.00 82.75 220 GLU A CA 1
ATOM 1811 C C . GLU A 1 220 ? -24.291 5.918 7.994 1.00 82.75 220 GLU A C 1
ATOM 1813 O O . GLU A 1 220 ? -25.242 6.279 7.300 1.00 82.75 220 GLU A O 1
ATOM 1818 N N . GLU A 1 221 ? -23.160 6.619 8.069 1.00 83.50 221 GLU A N 1
ATOM 1819 C CA . GLU A 1 221 ? -22.933 7.861 7.329 1.00 83.50 221 GLU A CA 1
ATOM 1820 C C . GLU A 1 221 ? -22.997 7.650 5.813 1.00 83.50 221 GLU A C 1
ATOM 1822 O O . GLU A 1 221 ? -23.662 8.420 5.117 1.00 83.50 221 GLU A O 1
ATOM 1827 N N . LEU A 1 222 ? -22.370 6.588 5.291 1.00 77.69 222 LEU A N 1
ATOM 1828 C CA . LEU A 1 222 ? -22.460 6.239 3.867 1.00 77.69 222 LEU A CA 1
ATOM 1829 C C . LEU A 1 222 ? -23.913 6.001 3.439 1.00 77.69 222 LEU A C 1
ATOM 1831 O O . LEU A 1 222 ? -24.357 6.497 2.401 1.00 77.69 222 LEU A O 1
ATOM 1835 N N . VAL A 1 223 ? -24.691 5.307 4.275 1.00 77.88 223 VAL A N 1
ATOM 1836 C CA . VAL A 1 223 ? -26.123 5.088 4.039 1.00 77.88 223 VAL A CA 1
ATOM 1837 C C . VAL A 1 223 ? -26.901 6.404 4.030 1.00 77.88 223 VAL A C 1
ATOM 1839 O O . VAL A 1 223 ? -27.729 6.603 3.141 1.00 77.88 223 VAL A O 1
ATOM 1842 N N . GLN A 1 224 ? -26.650 7.298 4.988 1.00 79.38 224 GLN A N 1
ATOM 1843 C CA . GLN A 1 224 ? -27.320 8.602 5.064 1.00 79.38 224 GLN A CA 1
ATOM 1844 C C . GLN A 1 224 ? -27.007 9.475 3.844 1.00 79.38 224 GLN A C 1
ATOM 1846 O O . GLN A 1 224 ? -27.888 10.167 3.335 1.00 79.38 224 GLN A O 1
ATOM 1851 N N . ARG A 1 225 ? -25.770 9.404 3.340 1.00 78.44 225 ARG A N 1
ATOM 1852 C CA . ARG A 1 225 ? -25.321 10.127 2.139 1.00 78.44 225 ARG A CA 1
ATOM 1853 C C . ARG A 1 225 ? -25.729 9.446 0.830 1.00 78.44 225 ARG A C 1
ATOM 1855 O O . ARG A 1 225 ? -25.536 10.023 -0.237 1.00 78.44 225 ARG A O 1
ATOM 1862 N N . ASN A 1 226 ? -26.328 8.254 0.900 1.00 73.31 226 ASN A N 1
ATOM 1863 C CA . ASN A 1 226 ? -26.644 7.412 -0.254 1.00 73.31 226 ASN A CA 1
ATOM 1864 C C . ASN A 1 226 ? -25.403 7.144 -1.134 1.00 73.31 226 ASN A C 1
ATOM 1866 O O . ASN A 1 226 ? -25.473 7.142 -2.367 1.00 73.31 226 ASN A O 1
ATOM 1870 N N . GLU A 1 227 ? -24.260 6.937 -0.479 1.00 70.56 227 GLU A N 1
ATOM 1871 C CA . GLU A 1 227 ? -22.978 6.613 -1.099 1.00 70.56 227 GLU A CA 1
ATOM 1872 C C . GLU A 1 227 ? -22.696 5.108 -0.975 1.00 70.56 227 GLU A C 1
ATOM 1874 O O . GLU A 1 227 ? -22.935 4.522 0.083 1.00 70.56 227 GLU A O 1
ATOM 1879 N N . PRO A 1 228 ? -22.200 4.457 -2.043 1.00 68.00 228 PRO A N 1
ATOM 1880 C CA . PRO A 1 228 ? -21.829 3.052 -1.973 1.00 68.00 228 PRO A CA 1
ATOM 1881 C C . PRO A 1 228 ? -20.549 2.867 -1.155 1.00 68.00 228 PRO A C 1
ATOM 1883 O O . PRO A 1 228 ? -19.703 3.765 -1.097 1.00 68.00 228 PRO A O 1
ATOM 1886 N N . ILE A 1 229 ? -20.352 1.664 -0.614 1.00 68.75 229 ILE A N 1
ATOM 1887 C CA . ILE A 1 229 ? -19.075 1.293 0.009 1.00 68.75 229 ILE A CA 1
ATOM 1888 C C . ILE A 1 229 ? -17.945 1.444 -1.032 1.00 68.75 229 ILE A C 1
ATOM 1890 O O . ILE A 1 229 ? -18.067 0.910 -2.145 1.00 68.75 229 ILE A O 1
ATOM 1894 N N . PRO A 1 230 ? -16.846 2.162 -0.716 1.00 65.94 230 PRO A N 1
ATOM 1895 C CA . PRO A 1 230 ? -15.740 2.346 -1.647 1.00 65.94 230 PRO A CA 1
ATOM 1896 C C . PRO A 1 230 ? -15.181 1.001 -2.118 1.00 65.94 230 PRO A C 1
ATOM 1898 O O . PRO A 1 230 ? -14.837 0.135 -1.317 1.00 65.94 230 PRO A O 1
ATOM 1901 N N . GLY A 1 231 ? -15.079 0.815 -3.434 1.00 58.47 231 GLY A N 1
ATOM 1902 C CA . GLY A 1 231 ? -14.542 -0.425 -3.989 1.00 58.47 231 GLY A CA 1
ATOM 1903 C C . GLY A 1 231 ? -13.018 -0.512 -3.861 1.00 58.47 231 GLY A C 1
ATOM 1904 O O . GLY A 1 231 ? -12.325 0.484 -4.067 1.00 58.47 231 GLY A O 1
ATOM 1905 N N . HIS A 1 232 ? -12.481 -1.711 -3.608 1.00 54.81 232 HIS A N 1
ATOM 1906 C CA . HIS A 1 232 ? -11.026 -1.925 -3.577 1.00 54.81 232 HIS A CA 1
ATOM 1907 C C . HIS A 1 232 ? -10.388 -1.621 -4.943 1.00 54.81 232 HIS A C 1
ATOM 1909 O O . HIS A 1 232 ? -10.945 -1.968 -5.998 1.00 54.81 232 HIS A O 1
ATOM 1915 N N . ALA A 1 233 ? -9.206 -0.997 -4.930 1.00 45.50 233 ALA A N 1
ATOM 1916 C CA . ALA A 1 233 ? -8.430 -0.765 -6.141 1.00 45.50 233 ALA A CA 1
ATOM 1917 C C . ALA A 1 233 ? -8.055 -2.108 -6.797 1.00 45.50 233 ALA A C 1
ATOM 1919 O O . ALA A 1 233 ? -7.729 -3.086 -6.130 1.00 45.50 233 ALA A O 1
ATOM 1920 N N . GLU A 1 234 ? -8.153 -2.179 -8.125 1.00 48.50 234 GLU A N 1
ATOM 1921 C CA . GLU A 1 234 ? -7.771 -3.374 -8.880 1.00 48.50 234 GLU A CA 1
ATOM 1922 C C . GLU A 1 234 ? -6.240 -3.399 -9.011 1.00 48.50 234 GLU A C 1
ATOM 1924 O O . GLU A 1 234 ? -5.678 -2.673 -9.831 1.00 48.50 234 GLU A O 1
ATOM 1929 N N . GLY A 1 235 ? -5.567 -4.212 -8.193 1.00 40.78 235 GLY A N 1
ATOM 1930 C CA . GLY A 1 235 ? -4.150 -4.532 -8.371 1.00 40.78 235 GLY A CA 1
ATOM 1931 C C . GLY A 1 235 ? -3.927 -5.468 -9.567 1.00 40.78 235 GLY A C 1
ATOM 1932 O O . GLY A 1 235 ? -4.852 -6.134 -10.038 1.00 40.78 235 GLY A O 1
ATOM 1933 N N . ILE A 1 236 ? -2.686 -5.551 -10.063 1.00 35.25 236 ILE A N 1
ATOM 1934 C CA . ILE A 1 236 ? -2.314 -6.452 -11.176 1.00 35.25 236 ILE A CA 1
ATOM 1935 C C . ILE A 1 236 ? -2.430 -7.938 -10.771 1.00 35.25 236 ILE A C 1
ATOM 1937 O O . ILE A 1 236 ? -2.692 -8.780 -11.623 1.00 35.25 236 ILE A O 1
ATOM 1941 N N . ILE A 1 237 ? -2.336 -8.251 -9.472 1.00 31.45 237 ILE A N 1
ATOM 1942 C CA . ILE A 1 237 ? -2.441 -9.614 -8.909 1.00 31.45 237 ILE A CA 1
ATOM 1943 C C . ILE A 1 237 ? -3.912 -10.032 -8.656 1.00 31.45 237 ILE A C 1
ATOM 1945 O O . ILE A 1 237 ? -4.203 -11.121 -8.175 1.00 31.45 237 ILE A O 1
ATOM 1949 N N . GLY A 1 238 ? -4.881 -9.212 -9.070 1.00 40.34 238 GLY A N 1
ATOM 1950 C CA . GLY A 1 238 ? -6.302 -9.532 -8.966 1.00 40.34 238 GLY A CA 1
ATOM 1951 C C . GLY A 1 238 ? -6.983 -8.895 -7.759 1.00 40.34 238 GLY A C 1
ATOM 1952 O O . GLY A 1 238 ? -6.422 -8.065 -7.047 1.00 40.34 238 GLY A O 1
ATOM 1953 N N . ARG A 1 239 ? -8.269 -9.219 -7.599 1.00 49.34 239 ARG A N 1
ATOM 1954 C CA . ARG A 1 239 ? -9.129 -8.652 -6.557 1.00 49.34 239 ARG A CA 1
ATOM 1955 C C . ARG A 1 239 ? -9.015 -9.497 -5.288 1.00 49.34 239 ARG A C 1
ATOM 1957 O O . ARG A 1 239 ? -9.214 -10.702 -5.377 1.00 49.34 239 ARG A O 1
ATOM 1964 N N . LEU A 1 240 ? -8.822 -8.863 -4.127 1.00 44.56 240 LEU A N 1
ATOM 1965 C CA . LEU A 1 240 ? -8.922 -9.524 -2.811 1.00 44.56 240 LEU A CA 1
ATOM 1966 C C . LEU A 1 240 ? -10.290 -10.207 -2.608 1.00 44.56 240 LEU A C 1
ATOM 1968 O O . LEU A 1 240 ? -10.380 -11.257 -1.987 1.00 44.56 240 LEU A O 1
ATOM 1972 N N . ALA A 1 241 ? -11.347 -9.645 -3.202 1.00 47.53 241 ALA A N 1
ATOM 1973 C CA . ALA A 1 241 ? -12.666 -10.259 -3.312 1.00 47.53 241 ALA A CA 1
ATOM 1974 C C . ALA A 1 241 ? -13.391 -9.773 -4.582 1.00 47.53 241 ALA A C 1
ATOM 1976 O O . ALA A 1 241 ? -13.157 -8.640 -5.030 1.00 47.53 241 ALA A O 1
ATOM 1977 N N . PRO A 1 242 ? -14.307 -10.569 -5.173 1.00 54.41 242 PRO A N 1
ATOM 1978 C CA . PRO A 1 242 ? -15.186 -10.090 -6.236 1.00 54.41 242 PRO A CA 1
ATOM 1979 C C . PRO A 1 242 ? -15.870 -8.782 -5.817 1.00 54.41 242 PRO A C 1
ATOM 1981 O O . PRO A 1 242 ? -16.353 -8.678 -4.694 1.00 54.41 242 PRO A O 1
ATOM 1984 N N . ARG A 1 243 ? -15.942 -7.782 -6.710 1.00 56.78 243 ARG A N 1
ATOM 1985 C CA . ARG A 1 243 ? -16.527 -6.457 -6.409 1.00 56.78 243 ARG A CA 1
ATOM 1986 C C . ARG A 1 243 ? -17.919 -6.540 -5.783 1.00 56.78 243 ARG A C 1
ATOM 1988 O O . ARG A 1 243 ? -18.268 -5.717 -4.954 1.00 56.78 243 ARG A O 1
ATOM 1995 N N . GLN A 1 244 ? -18.693 -7.549 -6.168 1.00 56.66 244 GLN A N 1
ATOM 1996 C CA . GLN A 1 244 ? -20.036 -7.786 -5.656 1.00 56.66 244 GLN A CA 1
ATOM 1997 C C . GLN A 1 244 ? -20.056 -8.225 -4.188 1.00 56.66 244 GLN A C 1
ATOM 1999 O O . GLN A 1 244 ? -21.083 -8.063 -3.551 1.00 56.66 244 GLN A O 1
ATOM 2004 N N . MET A 1 245 ? -18.966 -8.782 -3.655 1.00 58.81 245 MET A N 1
ATOM 2005 C CA . MET A 1 245 ? -18.866 -9.253 -2.268 1.00 58.81 245 MET A CA 1
ATOM 2006 C C . MET A 1 245 ? -18.208 -8.229 -1.337 1.00 58.81 245 MET A C 1
ATOM 2008 O O . MET A 1 245 ? -18.247 -8.402 -0.127 1.00 58.81 245 MET A O 1
ATOM 2012 N N . GLN A 1 246 ? -17.634 -7.148 -1.870 1.00 63.62 246 GLN A N 1
ATOM 2013 C CA . GLN A 1 246 ? -17.017 -6.095 -1.054 1.00 63.62 246 GLN A CA 1
ATOM 2014 C C . GLN A 1 246 ? -18.016 -5.465 -0.067 1.00 63.62 246 GLN A C 1
ATOM 2016 O O . GLN A 1 246 ? -17.668 -5.351 1.108 1.00 63.62 246 GLN A O 1
ATOM 2021 N N . PRO A 1 247 ? -19.276 -5.179 -0.462 1.00 64.56 247 PRO A N 1
ATOM 2022 C CA . PRO A 1 247 ? -20.289 -4.752 0.494 1.00 64.56 247 PRO A CA 1
ATOM 2023 C C . PRO A 1 247 ? -20.572 -5.769 1.588 1.00 64.56 247 PRO A C 1
ATOM 2025 O O . PRO A 1 247 ? -20.729 -5.398 2.741 1.00 64.56 247 PRO A O 1
ATOM 2028 N N . PHE A 1 248 ? -20.616 -7.059 1.244 1.00 66.12 248 PHE A N 1
ATOM 2029 C CA . PHE A 1 248 ? -20.848 -8.118 2.220 1.00 66.12 248 PHE A CA 1
ATOM 2030 C C . PHE A 1 248 ? -19.774 -8.107 3.309 1.00 66.12 248 PHE A C 1
ATOM 2032 O O . PHE A 1 248 ? -20.119 -8.101 4.487 1.00 66.12 248 PHE A O 1
ATOM 2039 N N . PHE A 1 249 ? -18.492 -8.046 2.940 1.00 68.88 249 PHE A N 1
ATOM 2040 C CA . PHE A 1 249 ? -17.403 -7.978 3.918 1.00 68.88 249 PHE A CA 1
ATOM 2041 C C . PHE A 1 249 ? -17.445 -6.689 4.738 1.00 68.88 249 PHE A C 1
ATOM 2043 O O . PHE A 1 249 ? -17.391 -6.760 5.962 1.00 68.88 249 PHE A O 1
ATOM 2050 N N . GLY A 1 250 ? -17.641 -5.539 4.084 1.00 67.12 250 GLY A N 1
ATOM 2051 C CA . GLY A 1 250 ? -17.772 -4.253 4.770 1.00 67.12 250 GLY A CA 1
ATOM 2052 C C . GLY A 1 250 ? -18.903 -4.255 5.798 1.00 67.12 250 GLY A C 1
ATOM 2053 O O . GLY A 1 250 ? -18.689 -3.880 6.947 1.00 67.12 250 GLY A O 1
ATOM 2054 N N . TYR A 1 251 ? -20.086 -4.747 5.423 1.00 70.38 251 TYR A N 1
ATOM 2055 C CA . TYR A 1 251 ? -21.208 -4.860 6.348 1.00 70.38 251 TYR A CA 1
ATOM 2056 C C . TYR A 1 251 ? -20.933 -5.845 7.482 1.00 70.38 251 TYR A C 1
ATOM 2058 O O . TYR A 1 251 ? -21.190 -5.470 8.615 1.00 70.38 251 TYR A O 1
ATOM 2066 N N . ASN A 1 252 ? -20.373 -7.033 7.217 1.00 72.81 252 ASN A N 1
ATOM 2067 C CA . ASN A 1 252 ? -20.047 -7.997 8.279 1.00 72.81 252 ASN A CA 1
ATOM 2068 C C . ASN A 1 252 ? -19.047 -7.424 9.292 1.00 72.81 252 ASN A C 1
ATOM 2070 O O . ASN A 1 252 ? -19.254 -7.570 10.494 1.00 72.81 252 ASN A O 1
ATOM 2074 N N . TRP A 1 253 ? -17.994 -6.742 8.833 1.00 76.25 253 TRP A N 1
ATOM 2075 C CA . TRP A 1 253 ? -17.038 -6.084 9.730 1.00 76.25 253 TRP A CA 1
ATOM 2076 C C . TRP A 1 253 ? -17.689 -4.988 10.571 1.00 76.25 253 TRP A C 1
ATOM 2078 O O . TRP A 1 253 ? -17.336 -4.810 11.728 1.00 76.25 253 TRP A O 1
ATOM 2088 N N . GLY A 1 254 ? -18.637 -4.251 9.993 1.00 65.00 254 GLY A N 1
ATOM 2089 C CA . GLY A 1 254 ? -19.283 -3.125 10.658 1.00 65.00 254 GLY A CA 1
ATOM 2090 C C . GLY A 1 254 ? -20.551 -3.468 11.429 1.00 65.00 254 GLY A C 1
ATOM 2091 O O . GLY A 1 254 ? -21.236 -2.543 11.863 1.00 65.00 254 GLY A O 1
ATOM 2092 N N . SER A 1 255 ? -20.914 -4.744 11.535 1.00 60.03 255 SER A N 1
ATOM 2093 C CA . SER A 1 255 ? -22.129 -5.182 12.224 1.00 60.03 255 SER A CA 1
ATOM 2094 C C . SER A 1 255 ? -21.904 -6.262 13.272 1.00 60.03 255 SER A C 1
ATOM 2096 O O . SER A 1 255 ? -22.873 -6.564 13.952 1.00 60.03 255 SER A O 1
ATOM 2098 N N . SER A 1 256 ? -20.710 -6.864 13.346 1.00 52.81 256 SER A N 1
ATOM 2099 C CA . SER A 1 256 ? -20.394 -7.971 14.267 1.00 52.81 256 SER A CA 1
ATOM 2100 C C . SER A 1 256 ? -20.142 -7.495 15.693 1.00 52.81 256 SER A C 1
ATOM 2102 O O . SER A 1 256 ? -19.522 -6.421 15.845 1.00 52.81 256 SER A O 1
#

Radius of gyration: 24.6 Å; chains: 1; bounding box: 51×47×83 Å

Sequence (256 aa):
MIKTVSNQTRNSQASNLEDKNNQKHFTLIERTFNSNVKSDYTEKIEELGKNFNYQVNRDFYWSDPELSVLYGTPIYQAASPSQKIALNHLFWVAMYNGTAASEAATILYNQVTRGVFVAVGGYETLCRELETETNQEQYHVKTFQKVGYKTKQALLGKALLKNSFQSKWYKSQKQRRLRGNIVNLLPKKLLLSLDWDKTWRWTVEKMLPGQKNYRSQYLEELVQRNEPIPGHAEGIIGRLAPRQMQPFFGYNWGSS

Secondary structure (DSSP, 8-state):
------HHHHHHHHHHHHHHHHHHHHHHHHHHHHHHHHT--HHHHHHHHHH--GGGGSSS-SS-GGGSTTTTSHHHHHS-HHHHHHHHHHHHHHHHHHHHHHHHHHHHHHHHHHHHHHHH-S-HHHHHHHHHHHHHHHHHHHHHHHHHHHHHHHHHHHHHHHHTT-TTTTTTTT----------SS-HHHHHHS-HHHHHHHHHHHHSTT-GGGS-HHHHHHHHHTPPPPPPP-BTTB-SS-GGGHHHHHHHHTT-

pLDDT: mean 74.87, std 21.01, range [30.97, 98.06]